Protein AF-A0A6L2PQ52-F1 (afdb_monomer)

Structure (mmCIF, N/CA/C/O backbone):
data_AF-A0A6L2PQ52-F1
#
_entry.id   AF-A0A6L2PQ52-F1
#
loop_
_atom_site.group_PDB
_atom_site.id
_atom_site.type_symbol
_atom_site.label_atom_id
_atom_site.label_alt_id
_atom_site.label_comp_id
_atom_site.label_asym_id
_atom_site.label_entity_id
_atom_site.label_seq_id
_atom_site.pdbx_PDB_ins_code
_atom_site.Cartn_x
_atom_site.Cartn_y
_atom_site.Cartn_z
_atom_site.occupancy
_atom_site.B_iso_or_equiv
_atom_site.auth_seq_id
_atom_site.auth_comp_id
_atom_site.auth_asym_id
_atom_site.auth_atom_id
_atom_site.pdbx_PDB_model_num
ATOM 1 N N . MET A 1 1 ? 82.078 72.925 -16.908 1.00 36.78 1 MET A N 1
ATOM 2 C CA . MET A 1 1 ? 81.077 73.262 -17.946 1.00 36.78 1 MET A CA 1
ATOM 3 C C . MET A 1 1 ? 79.699 73.036 -17.316 1.00 36.78 1 MET A C 1
ATOM 5 O O . MET A 1 1 ? 79.587 72.072 -16.575 1.00 36.78 1 MET A O 1
ATOM 9 N N . ALA A 1 2 ? 78.739 73.970 -17.307 1.00 41.12 2 ALA A N 1
ATOM 10 C CA . ALA A 1 2 ? 78.086 74.654 -18.443 1.00 41.12 2 ALA A CA 1
ATOM 11 C C . ALA A 1 2 ? 77.221 73.653 -19.251 1.00 41.12 2 ALA A C 1
ATOM 13 O O . ALA A 1 2 ? 77.749 72.604 -19.598 1.00 41.12 2 ALA A O 1
ATOM 14 N N . GLU A 1 3 ? 75.922 73.860 -19.522 1.00 42.16 3 GLU A N 1
ATOM 15 C CA . GLU A 1 3 ? 75.053 75.060 -19.428 1.00 42.16 3 GLU A CA 1
ATOM 16 C C . GLU A 1 3 ? 73.675 74.730 -18.792 1.00 42.16 3 GLU A C 1
ATOM 18 O O . GLU A 1 3 ? 73.180 73.617 -18.909 1.00 42.16 3 GLU A O 1
ATOM 23 N N . LYS A 1 4 ? 73.120 75.582 -17.915 1.00 44.03 4 LYS A N 1
ATOM 24 C CA . LYS A 1 4 ? 71.976 76.497 -18.167 1.00 44.03 4 LYS A CA 1
ATOM 25 C C . LYS A 1 4 ? 70.856 75.968 -19.090 1.00 44.03 4 LYS A C 1
ATOM 27 O O . LYS A 1 4 ? 71.019 75.922 -20.301 1.00 44.03 4 LYS A O 1
ATOM 32 N N . GLY A 1 5 ? 69.666 75.766 -18.515 1.00 45.00 5 GLY A N 1
ATOM 33 C CA . GLY A 1 5 ? 68.396 75.604 -19.234 1.00 45.00 5 GLY A CA 1
ATOM 34 C C . GLY A 1 5 ? 67.217 76.018 -18.344 1.00 45.00 5 GLY A C 1
ATOM 35 O O . GLY A 1 5 ? 66.863 75.298 -17.417 1.00 45.00 5 GLY A O 1
ATOM 36 N N . THR A 1 6 ? 66.646 77.201 -18.582 1.00 43.19 6 THR A N 1
ATOM 37 C CA . THR A 1 6 ? 65.571 77.781 -17.754 1.00 43.19 6 THR A CA 1
ATOM 38 C C . THR A 1 6 ? 64.200 77.482 -18.353 1.00 43.19 6 THR A C 1
ATOM 40 O O . THR A 1 6 ? 63.989 77.756 -19.531 1.00 43.19 6 THR A O 1
ATOM 43 N N . PHE A 1 7 ? 63.237 77.047 -17.535 1.00 42.75 7 PHE A N 1
ATOM 44 C CA . PHE A 1 7 ? 61.821 77.074 -17.910 1.00 42.75 7 PHE A CA 1
ATOM 45 C C . PHE A 1 7 ? 60.951 77.646 -16.784 1.00 42.75 7 PHE A C 1
ATOM 47 O O . PHE A 1 7 ? 60.911 77.118 -15.675 1.00 42.75 7 PHE A O 1
ATOM 54 N N . ALA A 1 8 ? 60.252 78.737 -17.090 1.00 48.09 8 ALA A N 1
ATOM 55 C CA . ALA A 1 8 ? 59.118 79.248 -16.326 1.00 48.09 8 ALA A CA 1
ATOM 56 C C . ALA A 1 8 ? 57.829 78.874 -17.085 1.00 48.09 8 ALA A C 1
ATOM 58 O O . ALA A 1 8 ? 57.862 78.746 -18.303 1.00 48.09 8 ALA A O 1
ATOM 59 N N . GLY A 1 9 ? 56.664 78.728 -16.458 1.00 39.47 9 GLY A N 1
ATOM 60 C CA . GLY A 1 9 ? 56.317 78.939 -15.052 1.00 39.47 9 GLY A CA 1
ATOM 61 C C . GLY A 1 9 ? 54.791 79.055 -14.914 1.00 39.47 9 GLY A C 1
ATOM 62 O O . GLY A 1 9 ? 54.066 78.554 -15.763 1.00 39.47 9 GLY A O 1
ATOM 63 N N . LYS A 1 10 ? 54.322 79.774 -13.885 1.00 44.81 10 LYS A N 1
ATOM 64 C CA . LYS A 1 10 ? 52.904 80.090 -13.603 1.00 44.81 10 LYS A CA 1
ATOM 65 C C . LYS A 1 10 ? 51.945 78.900 -13.429 1.00 44.81 10 LYS A C 1
ATOM 67 O O . LYS A 1 10 ? 51.272 78.441 -14.343 1.00 44.81 10 LYS A O 1
ATOM 72 N N . ILE A 1 11 ? 51.762 78.577 -12.151 1.00 44.03 11 ILE A N 1
ATOM 73 C CA . ILE A 1 11 ? 50.462 78.222 -11.570 1.00 44.03 11 ILE A CA 1
ATOM 74 C C . ILE A 1 11 ? 49.402 79.243 -12.041 1.00 44.03 11 ILE A C 1
ATOM 76 O O . ILE A 1 11 ? 49.680 80.445 -12.039 1.00 44.03 11 ILE A O 1
ATOM 80 N N . VAL A 1 12 ? 48.197 78.786 -12.388 1.00 47.94 12 VAL A N 1
ATOM 81 C CA . VAL A 1 12 ? 47.004 79.629 -12.582 1.00 47.94 12 VAL A CA 1
ATOM 82 C C . VAL A 1 12 ? 45.820 78.957 -11.891 1.00 47.94 12 VAL A C 1
ATOM 84 O O . VAL A 1 12 ? 45.583 77.770 -12.105 1.00 47.94 12 VAL A O 1
ATOM 87 N N . SER A 1 13 ? 45.086 79.722 -11.084 1.00 44.69 13 SER A N 1
ATOM 88 C CA . SER A 1 13 ? 43.842 79.292 -10.440 1.00 44.69 13 SER A CA 1
ATOM 89 C C . SER A 1 13 ? 42.639 79.936 -11.126 1.00 44.69 13 SER A C 1
ATOM 91 O O . SER A 1 13 ? 42.607 81.153 -11.271 1.00 44.69 13 SER A O 1
ATOM 93 N N . HIS A 1 14 ? 41.666 79.106 -11.487 1.00 43.44 14 HIS A N 1
ATOM 94 C CA . HIS A 1 14 ? 40.252 79.401 -11.746 1.00 43.44 14 HIS A CA 1
ATOM 95 C C . HIS A 1 14 ? 39.528 78.079 -11.414 1.00 43.44 14 HIS A C 1
ATOM 97 O O . HIS A 1 14 ? 39.990 77.025 -11.845 1.00 43.44 14 HIS A O 1
ATOM 103 N N . ASP A 1 15 ? 38.468 77.986 -10.618 1.00 43.75 15 ASP A N 1
ATOM 104 C CA . ASP A 1 15 ? 37.618 79.010 -10.001 1.00 43.75 15 ASP A CA 1
ATOM 105 C C . ASP A 1 15 ? 36.912 79.936 -11.006 1.00 43.75 15 ASP A C 1
ATOM 107 O O . ASP A 1 15 ? 37.306 81.079 -11.212 1.00 43.75 15 ASP A O 1
ATOM 111 N N . GLU A 1 16 ? 35.872 79.397 -11.654 1.00 37.91 16 GLU A N 1
ATOM 112 C CA . GLU A 1 16 ? 34.599 80.109 -11.831 1.00 37.91 16 GLU A CA 1
ATOM 113 C C . GLU A 1 16 ? 33.421 79.144 -12.113 1.00 37.91 16 GLU A C 1
ATOM 115 O O . GLU A 1 16 ? 33.468 78.315 -13.015 1.00 37.91 16 GLU A O 1
ATOM 120 N N . GLN A 1 17 ? 32.358 79.302 -11.315 1.00 39.88 17 GLN A N 1
ATOM 121 C CA . GLN A 1 17 ? 30.925 79.154 -11.638 1.00 39.88 17 GLN A CA 1
ATOM 122 C C . GLN A 1 17 ? 30.382 77.885 -12.341 1.00 39.88 17 GLN A C 1
ATOM 124 O O . GLN A 1 17 ? 30.533 77.659 -13.540 1.00 39.88 17 GLN A O 1
ATOM 129 N N . GLN A 1 18 ? 29.503 77.177 -11.618 1.00 45.84 18 GLN A N 1
ATOM 130 C CA . GLN A 1 18 ? 28.351 76.499 -12.225 1.00 45.84 18 GLN A CA 1
ATOM 131 C C . GLN A 1 18 ? 27.298 77.529 -12.679 1.00 45.84 18 GLN A C 1
ATOM 133 O O . GLN A 1 18 ? 26.978 78.435 -11.907 1.00 45.84 18 GLN A O 1
ATOM 138 N N . PRO A 1 19 ? 26.636 77.307 -13.827 1.00 42.62 19 PRO A N 1
ATOM 139 C CA . PRO A 1 19 ? 25.266 77.761 -14.044 1.00 42.62 19 PRO A CA 1
ATOM 140 C C . PRO A 1 19 ? 24.293 76.578 -14.197 1.00 42.62 19 PRO A C 1
ATOM 142 O O . PRO A 1 19 ? 24.525 75.631 -14.950 1.00 42.62 19 PRO A O 1
ATOM 145 N N . CYS A 1 20 ? 23.162 76.643 -13.496 1.00 47.44 20 CYS A N 1
ATOM 146 C CA . CYS A 1 20 ? 22.100 75.640 -13.570 1.00 47.44 20 CYS A CA 1
ATOM 147 C C . CYS A 1 20 ? 21.359 75.718 -14.917 1.00 47.44 20 CYS A C 1
ATOM 149 O O . CYS A 1 20 ? 20.890 76.793 -15.290 1.00 47.44 20 CYS A O 1
ATOM 151 N N . ILE A 1 21 ? 21.145 74.586 -15.598 1.00 43.72 21 ILE A N 1
ATOM 152 C CA . ILE A 1 21 ? 20.229 74.500 -16.750 1.00 43.72 21 ILE A CA 1
ATOM 153 C C . ILE A 1 21 ? 19.093 73.533 -16.406 1.00 43.72 21 ILE A C 1
ATOM 155 O O . ILE A 1 21 ? 19.326 72.381 -16.044 1.00 43.72 21 ILE A O 1
ATOM 159 N N . GLY A 1 22 ? 17.862 74.047 -16.451 1.00 38.03 22 GLY A N 1
ATOM 160 C CA . GLY A 1 22 ? 16.669 73.373 -15.943 1.00 38.03 22 GLY A CA 1
ATOM 161 C C . GLY A 1 22 ? 15.954 72.450 -16.934 1.00 38.03 22 GLY A C 1
ATOM 162 O O . GLY A 1 22 ? 16.347 72.275 -18.085 1.00 38.03 22 GLY A O 1
ATOM 163 N N . ASN A 1 23 ? 14.854 71.874 -16.446 1.00 44.06 23 ASN A N 1
ATOM 164 C CA . ASN A 1 23 ? 14.020 70.882 -17.125 1.00 44.06 23 ASN A CA 1
ATOM 165 C C . ASN A 1 23 ? 13.593 71.277 -18.552 1.00 44.06 23 ASN A C 1
ATOM 167 O O . ASN A 1 23 ? 12.889 72.266 -18.740 1.00 44.06 23 ASN A O 1
ATOM 171 N N . SER A 1 24 ? 13.856 70.394 -19.520 1.00 39.53 24 SER A N 1
ATOM 172 C CA . SER A 1 24 ? 13.150 70.359 -20.809 1.00 39.53 24 SER A CA 1
ATOM 173 C C . SER A 1 24 ? 12.375 69.044 -20.943 1.00 39.53 24 SER A C 1
ATOM 175 O O . SER A 1 24 ? 12.785 68.111 -21.633 1.00 39.53 24 SER A O 1
ATOM 177 N N . ILE A 1 25 ? 11.253 68.935 -20.223 1.00 47.41 25 ILE A N 1
ATOM 178 C CA . ILE A 1 25 ? 10.348 67.779 -20.322 1.00 47.41 25 ILE A CA 1
ATOM 179 C C . ILE A 1 25 ? 9.374 68.028 -21.479 1.00 47.41 25 ILE A C 1
ATOM 181 O O . ILE A 1 25 ? 8.259 68.511 -21.289 1.00 47.41 25 ILE A O 1
ATOM 185 N N . ALA A 1 26 ? 9.804 67.696 -22.697 1.00 46.03 26 ALA A N 1
ATOM 186 C CA . ALA A 1 26 ? 8.962 67.747 -23.887 1.00 46.03 26 ALA A CA 1
ATOM 187 C C . ALA A 1 26 ? 9.223 66.547 -24.815 1.00 46.03 26 ALA A C 1
ATOM 189 O O . ALA A 1 26 ? 10.326 66.356 -25.309 1.00 46.03 26 ALA A O 1
ATOM 190 N N . LYS A 1 27 ? 8.157 65.785 -25.107 1.00 49.97 27 LYS A N 1
ATOM 191 C CA . LYS A 1 27 ? 8.076 64.734 -26.147 1.00 49.97 27 LYS A CA 1
ATOM 192 C C . LYS A 1 27 ? 9.037 63.530 -26.025 1.00 49.97 27 LYS A C 1
ATOM 194 O O . LYS A 1 27 ? 9.854 63.296 -26.907 1.00 49.97 27 LYS A O 1
ATOM 199 N N . VAL A 1 28 ? 8.753 62.627 -25.080 1.00 45.75 28 VAL A N 1
ATOM 200 C CA . VAL A 1 28 ? 8.968 61.171 -25.283 1.00 45.75 28 VAL A CA 1
ATOM 201 C C . VAL A 1 28 ? 7.661 60.412 -25.013 1.00 45.75 28 VAL A C 1
ATOM 203 O O . VAL A 1 28 ? 7.548 59.605 -24.100 1.00 45.75 28 VAL A O 1
ATOM 206 N N . ASN A 1 29 ? 6.630 60.713 -25.811 1.00 51.03 29 ASN A N 1
ATOM 207 C CA . ASN A 1 29 ? 5.311 60.068 -25.747 1.00 51.03 29 ASN A CA 1
ATOM 208 C C . ASN A 1 29 ? 4.986 59.353 -27.073 1.00 51.03 29 ASN A C 1
ATOM 210 O O . ASN A 1 29 ? 4.015 59.687 -27.752 1.00 51.03 29 ASN A O 1
ATOM 214 N N . LYS A 1 30 ? 5.822 58.379 -27.471 1.00 48.75 30 LYS A N 1
ATOM 215 C CA . LYS A 1 30 ? 5.467 57.431 -28.549 1.00 48.75 30 LYS A CA 1
ATOM 216 C C . LYS A 1 30 ? 6.106 56.031 -28.492 1.00 48.75 30 LYS A C 1
ATOM 218 O O . LYS A 1 30 ? 6.019 55.300 -29.469 1.00 48.75 30 LYS A O 1
ATOM 223 N N . GLU A 1 31 ? 6.665 55.627 -27.348 1.00 45.84 31 GLU A N 1
ATOM 224 C CA . GLU A 1 31 ? 7.302 54.304 -27.155 1.00 45.84 31 GLU A CA 1
ATOM 225 C C . GLU A 1 31 ? 6.774 53.536 -25.924 1.00 45.84 31 GLU A C 1
ATOM 227 O O . GLU A 1 31 ? 7.442 52.682 -25.349 1.00 45.84 31 GLU A O 1
ATOM 232 N N . ARG A 1 32 ? 5.521 53.804 -25.526 1.00 52.31 32 ARG A N 1
ATOM 233 C CA . ARG A 1 32 ? 4.790 53.025 -24.506 1.00 52.31 32 ARG A CA 1
ATOM 234 C C . ARG A 1 32 ? 3.663 52.180 -25.112 1.00 52.31 32 ARG A C 1
ATOM 236 O O . ARG A 1 32 ? 2.525 52.198 -24.662 1.00 52.31 32 ARG A O 1
ATOM 243 N N . ALA A 1 33 ? 4.020 51.434 -26.151 1.00 50.31 33 ALA A N 1
ATOM 244 C CA . ALA A 1 33 ? 3.259 50.322 -26.710 1.00 50.31 33 ALA A CA 1
ATOM 245 C C . ALA A 1 33 ? 4.257 49.221 -27.117 1.00 50.31 33 ALA A C 1
ATOM 247 O O . ALA A 1 33 ? 5.425 49.514 -27.353 1.00 50.31 33 ALA A O 1
ATOM 248 N N . VAL A 1 34 ? 3.810 47.963 -27.203 1.00 51.72 34 VAL A N 1
ATOM 249 C CA . VAL A 1 34 ? 4.668 46.787 -27.490 1.00 51.72 34 VAL A CA 1
ATOM 250 C C . VAL A 1 34 ? 5.696 46.469 -26.382 1.00 51.72 34 VAL A C 1
ATOM 252 O O . VAL A 1 34 ? 6.871 46.210 -26.638 1.00 51.72 34 VAL A O 1
ATOM 255 N N . LYS A 1 35 ? 5.236 46.392 -25.124 1.00 51.47 35 LYS A N 1
ATOM 256 C CA . LYS A 1 35 ? 5.859 45.488 -24.128 1.00 51.47 35 LYS A CA 1
ATOM 257 C C . LYS A 1 35 ? 4.904 44.870 -23.097 1.00 51.47 35 LYS A C 1
ATOM 259 O O . LYS A 1 35 ? 5.335 44.382 -22.058 1.00 51.47 35 LYS A O 1
ATOM 264 N N . GLU A 1 36 ? 3.622 44.802 -23.443 1.00 51.00 36 GLU A N 1
ATOM 265 C CA . GLU A 1 36 ? 2.653 43.871 -22.853 1.00 51.00 36 GLU A CA 1
ATOM 266 C C . GLU A 1 36 ? 2.382 42.743 -23.870 1.00 51.00 36 GLU A C 1
ATOM 268 O O . GLU A 1 36 ? 2.482 42.990 -25.072 1.00 51.00 36 GLU A O 1
ATOM 273 N N . ASN A 1 37 ? 2.050 41.532 -23.384 1.00 45.00 37 ASN A N 1
ATOM 274 C CA . ASN A 1 37 ? 1.787 40.254 -24.103 1.00 45.00 37 ASN A CA 1
ATOM 275 C C . ASN A 1 37 ? 2.826 39.107 -24.009 1.00 45.00 37 ASN A C 1
ATOM 277 O O . ASN A 1 37 ? 2.674 38.105 -24.706 1.00 45.00 37 ASN A O 1
ATOM 281 N N . THR A 1 38 ? 3.808 39.152 -23.099 1.00 45.31 38 THR A N 1
ATOM 282 C CA . THR A 1 38 ? 4.687 37.986 -22.802 1.00 45.31 38 THR A CA 1
ATOM 283 C C . THR A 1 38 ? 4.455 37.325 -21.434 1.00 45.31 38 THR A C 1
ATOM 285 O O . THR A 1 38 ? 5.103 36.331 -21.128 1.00 45.31 38 THR A O 1
ATOM 288 N N . SER A 1 39 ? 3.511 37.818 -20.621 1.00 51.16 39 SER A N 1
ATOM 289 C CA . SER A 1 39 ? 3.323 37.388 -19.215 1.00 51.16 39 SER A CA 1
ATOM 290 C C . SER A 1 39 ? 2.218 36.330 -18.988 1.00 51.16 39 SER A C 1
ATOM 292 O O . SER A 1 39 ? 2.015 35.852 -17.877 1.00 51.16 39 SER A O 1
ATOM 294 N N . SER A 1 40 ? 1.452 35.960 -20.021 1.00 46.97 40 SER A N 1
ATOM 295 C CA . SER A 1 40 ? 0.114 35.356 -19.856 1.00 46.97 40 SER A CA 1
ATOM 296 C C . SER A 1 40 ? -0.032 33.870 -20.234 1.00 46.97 40 SER A C 1
ATOM 298 O O . SER A 1 40 ? -1.161 33.393 -20.331 1.00 46.97 40 SER A O 1
ATOM 300 N N . LYS A 1 41 ? 1.060 33.116 -20.452 1.00 53.19 41 LYS A N 1
ATOM 301 C CA . LYS A 1 41 ? 0.985 31.741 -21.010 1.00 53.19 41 LYS A CA 1
ATOM 302 C C . LYS A 1 41 ? 1.382 30.572 -20.095 1.00 53.19 41 LYS A C 1
ATOM 304 O O . LYS A 1 41 ? 0.989 29.449 -20.393 1.00 53.19 41 LYS A O 1
ATOM 309 N N . GLU A 1 42 ? 2.082 30.786 -18.979 1.00 57.41 42 GLU A N 1
ATOM 310 C CA . GLU A 1 42 ? 2.603 29.672 -18.154 1.00 57.41 42 GLU A CA 1
ATOM 311 C C . GLU A 1 42 ? 1.830 29.248 -16.874 1.00 57.41 42 GLU A C 1
ATOM 313 O O . GLU A 1 42 ? 2.028 28.106 -16.446 1.00 57.41 42 GLU A O 1
ATOM 318 N N . PRO A 1 43 ? 0.916 30.027 -16.244 1.00 57.44 43 PRO A N 1
ATOM 319 C CA . PRO A 1 43 ? 0.338 29.617 -14.952 1.00 57.44 43 PRO A CA 1
ATOM 320 C C . PRO A 1 43 ? -0.643 28.432 -15.051 1.00 57.44 43 PRO A C 1
ATOM 322 O O . PRO A 1 43 ? -0.900 27.751 -14.056 1.00 57.44 43 PRO A O 1
ATOM 325 N N . VAL A 1 44 ? -1.193 28.162 -16.240 1.00 59.88 44 VAL A N 1
ATOM 326 C CA . VAL A 1 44 ? -2.187 27.096 -16.460 1.00 59.88 44 VAL A CA 1
ATOM 327 C C . VAL A 1 44 ? -1.532 25.710 -16.454 1.00 59.88 44 VAL A C 1
ATOM 329 O O . VAL A 1 44 ? -1.958 24.842 -15.691 1.00 59.88 44 VAL A O 1
ATOM 332 N N . SER A 1 45 ? -0.435 25.529 -17.201 1.00 78.25 45 SER A N 1
ATOM 333 C CA . SER A 1 45 ? 0.257 24.235 -17.329 1.00 78.25 45 SER A CA 1
ATOM 334 C C . SER A 1 45 ? 0.739 23.689 -15.979 1.00 78.25 45 SER A C 1
ATOM 336 O O . SER A 1 45 ? 0.604 22.499 -15.695 1.00 78.25 45 SER A O 1
ATOM 338 N N . THR A 1 46 ? 1.264 24.549 -15.102 1.00 86.31 46 THR A N 1
ATOM 339 C CA . THR A 1 46 ? 1.711 24.140 -13.759 1.00 86.31 46 THR A CA 1
ATOM 340 C C . THR A 1 46 ? 0.538 23.713 -12.874 1.00 86.31 46 THR A C 1
ATOM 342 O O . THR A 1 46 ? 0.632 22.707 -12.171 1.00 86.31 46 THR A O 1
ATOM 345 N N . ARG A 1 47 ? -0.612 24.396 -12.964 1.00 86.50 47 ARG A N 1
ATOM 346 C CA . ARG A 1 47 ? -1.842 23.997 -12.258 1.00 86.50 47 ARG A CA 1
ATOM 347 C C . ARG A 1 47 ? -2.369 22.644 -12.748 1.00 86.50 47 ARG A C 1
ATOM 349 O O . ARG A 1 47 ? -2.880 21.864 -11.949 1.00 86.50 47 ARG A O 1
ATOM 356 N N . GLU A 1 48 ? -2.239 22.348 -14.037 1.00 90.38 48 GLU A N 1
ATOM 357 C CA . GLU A 1 48 ? -2.632 21.064 -14.634 1.00 90.38 48 GLU A CA 1
ATOM 358 C C . GLU A 1 48 ? -1.692 19.925 -14.231 1.00 90.38 48 GLU A C 1
ATOM 360 O O . GLU A 1 48 ? -2.170 18.870 -13.818 1.00 90.38 48 GLU A O 1
ATOM 365 N N . LYS A 1 49 ? -0.374 20.162 -14.220 1.00 91.62 49 LYS A N 1
ATOM 366 C CA . LYS A 1 49 ? 0.622 19.219 -13.682 1.00 91.62 49 LYS A CA 1
ATOM 367 C C . LYS A 1 49 ? 0.328 18.861 -12.218 1.00 91.62 49 LYS A C 1
ATOM 369 O O . LYS A 1 49 ? 0.349 17.685 -11.866 1.00 91.62 49 LYS A O 1
ATOM 374 N N . ILE A 1 50 ? -0.028 19.841 -11.380 1.00 93.38 50 ILE A N 1
ATOM 375 C CA . ILE A 1 50 ? -0.411 19.604 -9.975 1.00 93.38 50 ILE A CA 1
ATOM 376 C C . ILE A 1 50 ? -1.691 18.756 -9.872 1.00 93.38 50 ILE A C 1
ATOM 378 O O . ILE A 1 50 ? -1.723 17.807 -9.088 1.00 93.38 50 ILE A O 1
ATOM 382 N N . LYS A 1 51 ? -2.727 19.040 -10.680 1.00 93.81 51 LYS A N 1
ATOM 383 C CA . LYS A 1 51 ? -3.945 18.204 -10.744 1.00 93.81 51 LYS A CA 1
ATOM 384 C C . LYS A 1 51 ? -3.624 16.762 -11.146 1.00 93.81 51 LYS A C 1
ATOM 386 O O . LYS A 1 51 ? -4.139 15.839 -10.523 1.00 93.81 51 LYS A O 1
ATOM 391 N N . LEU A 1 52 ? -2.772 16.571 -12.157 1.00 93.88 52 LEU A N 1
ATOM 392 C CA . LEU A 1 52 ? -2.372 15.249 -12.637 1.00 93.88 52 LEU A CA 1
ATOM 393 C C . LEU A 1 52 ? -1.623 14.465 -11.552 1.00 93.88 52 LEU A C 1
ATOM 395 O O . LEU A 1 52 ? -2.003 13.340 -11.255 1.00 93.88 52 LEU A O 1
ATOM 399 N N . VAL A 1 53 ? -0.628 15.071 -10.894 1.00 95.19 53 VAL A N 1
ATOM 400 C CA . VAL A 1 53 ? 0.109 14.434 -9.785 1.00 95.19 53 VAL A CA 1
ATOM 401 C C . VAL A 1 53 ? -0.818 14.094 -8.610 1.00 95.19 53 VAL A C 1
ATOM 403 O O . VAL A 1 53 ? -0.693 13.020 -8.021 1.00 95.19 53 VAL A O 1
ATOM 406 N N . HIS A 1 54 ? -1.790 14.957 -8.292 1.00 94.31 54 HIS A N 1
ATOM 407 C CA . HIS A 1 54 ? -2.804 14.669 -7.274 1.00 94.31 54 HIS A CA 1
ATOM 408 C C . HIS A 1 54 ? -3.676 13.462 -7.661 1.00 94.31 54 HIS A C 1
ATOM 410 O O . HIS A 1 54 ? -3.815 12.535 -6.864 1.00 94.31 54 HIS A O 1
ATOM 416 N N . HIS A 1 55 ? -4.187 13.426 -8.895 1.00 94.31 55 HIS A N 1
ATOM 417 C CA . HIS A 1 55 ? -4.985 12.309 -9.406 1.00 94.31 55 HIS A CA 1
ATOM 418 C C . HIS A 1 55 ? -4.174 11.005 -9.466 1.00 94.31 55 HIS A C 1
ATOM 420 O O . HIS A 1 55 ? -4.677 9.950 -9.099 1.00 94.31 55 HIS A O 1
ATOM 426 N N . MET A 1 56 ? -2.897 11.055 -9.857 1.00 95.19 56 MET A N 1
ATOM 427 C CA . MET A 1 56 ? -2.006 9.889 -9.827 1.00 95.19 56 MET A CA 1
ATOM 428 C C . MET A 1 56 ? -1.785 9.379 -8.395 1.00 95.19 56 MET A C 1
ATOM 430 O O . MET A 1 56 ? -1.812 8.170 -8.173 1.00 95.19 56 MET A O 1
ATOM 434 N N . LYS A 1 57 ? -1.643 10.268 -7.399 1.00 94.38 57 LYS A N 1
ATOM 435 C CA . LYS A 1 57 ? -1.582 9.866 -5.981 1.00 94.38 57 LYS A CA 1
ATOM 436 C C . LYS A 1 57 ? -2.895 9.223 -5.512 1.00 94.38 57 LYS A C 1
ATOM 438 O O . LYS A 1 57 ? -2.850 8.227 -4.787 1.00 94.38 57 LYS A O 1
ATOM 443 N N . GLN A 1 58 ? -4.043 9.773 -5.915 1.00 94.69 58 GLN A N 1
ATOM 444 C CA . GLN A 1 58 ? -5.357 9.196 -5.615 1.00 94.69 58 GLN A CA 1
ATOM 445 C C . GLN A 1 58 ? -5.510 7.805 -6.241 1.00 94.69 58 GLN A C 1
ATOM 447 O O . GLN A 1 58 ? -5.872 6.885 -5.516 1.00 94.69 58 GLN A O 1
ATOM 452 N N . ASN A 1 59 ? -5.138 7.619 -7.515 1.00 95.88 59 ASN A N 1
ATOM 453 C CA . ASN A 1 59 ? -5.112 6.304 -8.165 1.00 95.88 59 ASN A CA 1
ATOM 454 C C . ASN A 1 59 ? -4.253 5.314 -7.371 1.00 95.88 59 ASN A C 1
ATOM 456 O O . ASN A 1 59 ? -4.756 4.280 -6.962 1.00 95.88 59 ASN A O 1
ATOM 460 N N . LEU A 1 60 ? -2.990 5.645 -7.078 1.00 94.88 60 LEU A N 1
ATOM 461 C CA . LEU A 1 60 ? -2.081 4.744 -6.351 1.00 94.88 60 LEU A CA 1
ATOM 462 C C . LEU A 1 60 ? -2.597 4.368 -4.952 1.00 94.88 60 LEU A C 1
ATOM 464 O O . LEU A 1 60 ? -2.379 3.252 -4.487 1.00 94.88 60 LEU A O 1
ATOM 468 N N . THR A 1 61 ? -3.304 5.284 -4.287 1.00 95.12 61 THR A N 1
ATOM 469 C CA . THR A 1 61 ? -3.968 5.012 -3.003 1.00 95.12 61 THR A CA 1
ATOM 470 C C . THR A 1 61 ? -5.201 4.122 -3.197 1.00 95.12 61 THR A C 1
ATOM 472 O O . THR A 1 61 ? -5.430 3.213 -2.404 1.00 95.12 61 THR A O 1
ATOM 475 N N . GLY A 1 62 ? -5.959 4.334 -4.275 1.00 95.75 62 GLY A N 1
ATOM 476 C CA . GLY A 1 62 ? -7.116 3.526 -4.639 1.00 95.75 62 GLY A CA 1
ATOM 477 C C . GLY A 1 62 ? -6.757 2.088 -5.006 1.00 95.75 62 GLY A C 1
ATOM 478 O O . GLY A 1 62 ? -7.295 1.172 -4.398 1.00 95.75 62 GLY A O 1
ATOM 479 N N . GLU A 1 63 ? -5.789 1.886 -5.904 1.00 95.56 63 GLU A N 1
ATOM 480 C CA . GLU A 1 63 ? -5.253 0.565 -6.271 1.00 95.56 63 GLU A CA 1
ATOM 481 C C . GLU A 1 63 ? -4.739 -0.198 -5.042 1.00 95.56 63 GLU A C 1
ATOM 483 O O . GLU A 1 63 ? -5.023 -1.382 -4.865 1.00 95.56 63 GLU A O 1
ATOM 488 N N . LYS A 1 64 ? -4.041 0.494 -4.128 1.00 95.00 64 LYS A N 1
ATOM 489 C CA . LYS A 1 64 ? -3.607 -0.088 -2.852 1.00 95.00 64 LYS A CA 1
ATOM 490 C C . LYS A 1 64 ? -4.800 -0.575 -2.022 1.00 95.00 64 LYS A C 1
ATOM 492 O O . LYS A 1 64 ? -4.751 -1.674 -1.478 1.00 95.00 64 LYS A O 1
ATOM 497 N N . PHE A 1 65 ? -5.866 0.218 -1.911 1.00 95.56 65 PHE A N 1
ATOM 498 C CA . PHE A 1 65 ? -7.046 -0.146 -1.117 1.00 95.56 65 PHE A CA 1
ATOM 499 C C . PHE A 1 65 ? -7.887 -1.241 -1.791 1.00 95.56 65 PHE A C 1
ATOM 501 O O . PHE A 1 65 ? -8.422 -2.091 -1.083 1.00 95.56 65 PHE A O 1
ATOM 508 N N . LEU A 1 66 ? -7.958 -1.265 -3.127 1.00 95.81 66 LEU A N 1
ATOM 509 C CA . LEU A 1 66 ? -8.568 -2.347 -3.908 1.00 95.81 66 LEU A CA 1
ATOM 510 C C . LEU A 1 66 ? -7.831 -3.667 -3.666 1.00 95.81 66 LEU A C 1
ATOM 512 O O . LEU A 1 66 ? -8.461 -4.652 -3.295 1.00 95.81 66 LEU A O 1
ATOM 516 N N . TRP A 1 67 ? -6.495 -3.661 -3.745 1.00 96.50 67 TRP A N 1
ATOM 517 C CA . TRP A 1 67 ? -5.697 -4.838 -3.404 1.00 96.50 67 TRP A CA 1
ATOM 518 C C . TRP A 1 67 ? -5.998 -5.316 -1.977 1.00 96.50 67 TRP A C 1
ATOM 520 O O . TRP A 1 67 ? -6.246 -6.503 -1.776 1.00 96.50 67 TRP A O 1
ATOM 530 N N . PHE A 1 68 ? -6.042 -4.411 -0.989 1.00 95.69 68 PHE A N 1
ATOM 531 C CA . PHE A 1 68 ? -6.367 -4.801 0.388 1.00 95.69 68 PHE A CA 1
ATOM 532 C C . PHE A 1 68 ? -7.783 -5.363 0.526 1.00 95.69 68 PHE A C 1
ATOM 534 O O . PHE A 1 68 ? -7.926 -6.362 1.221 1.00 95.69 68 PHE A O 1
ATOM 541 N N . ARG A 1 69 ? -8.793 -4.781 -0.143 1.00 94.75 69 ARG A N 1
ATOM 542 C CA . ARG A 1 69 ? -10.177 -5.293 -0.197 1.00 94.75 69 ARG A CA 1
ATOM 543 C C . ARG A 1 69 ? -10.213 -6.737 -0.697 1.00 94.75 69 ARG A C 1
ATOM 545 O O . ARG A 1 69 ? -10.828 -7.581 -0.053 1.00 94.75 69 ARG A O 1
ATOM 552 N N . ASP A 1 70 ? -9.539 -7.008 -1.811 1.00 95.00 70 ASP A N 1
ATOM 553 C CA . ASP A 1 70 ? -9.602 -8.298 -2.512 1.00 95.00 70 ASP A CA 1
ATOM 554 C C . ASP A 1 70 ? -8.844 -9.419 -1.786 1.00 95.00 70 ASP A C 1
ATOM 556 O O . ASP A 1 70 ? -9.102 -10.596 -2.023 1.00 95.00 70 ASP A O 1
ATOM 560 N N . HIS A 1 71 ? -7.960 -9.057 -0.851 1.00 94.12 71 HIS A N 1
ATOM 561 C CA . HIS A 1 71 ? -7.243 -9.984 0.027 1.00 94.12 71 HIS A CA 1
ATOM 562 C C . HIS A 1 71 ? -7.774 -9.955 1.476 1.00 94.12 71 HIS A C 1
ATOM 564 O O . HIS A 1 71 ? -7.135 -10.502 2.382 1.00 94.12 71 HIS A O 1
ATOM 570 N N . LEU A 1 72 ? -8.939 -9.336 1.729 1.00 93.31 72 LEU A N 1
ATOM 571 C CA . LEU A 1 72 ? -9.631 -9.485 3.009 1.00 93.31 72 LEU A CA 1
ATOM 572 C C . LEU A 1 72 ? -10.140 -10.922 3.163 1.00 93.31 72 LEU A C 1
ATOM 574 O O . LEU A 1 72 ? -10.735 -11.496 2.255 1.00 93.31 72 LEU A O 1
ATOM 578 N N . VAL A 1 73 ? -9.994 -11.471 4.366 1.00 89.88 73 VAL A N 1
ATOM 579 C CA . VAL A 1 73 ? -10.642 -12.725 4.745 1.00 89.88 73 VAL A CA 1
ATOM 580 C C . VAL A 1 73 ? -12.153 -12.452 4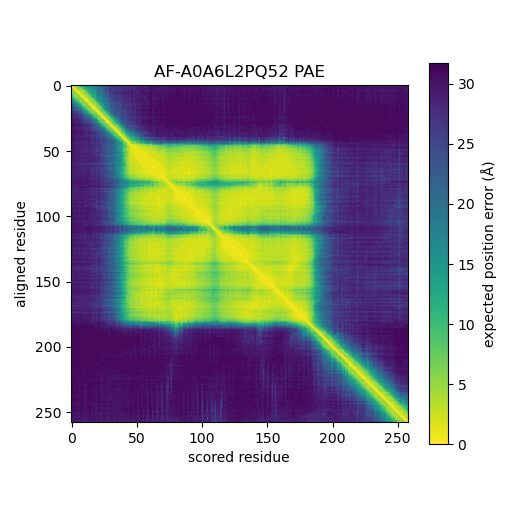.829 1.00 89.88 73 VAL A C 1
ATOM 582 O O . VAL A 1 73 ? -12.543 -11.450 5.452 1.00 89.88 73 VAL A O 1
ATOM 585 N N . PRO A 1 74 ? -13.024 -13.281 4.223 1.00 83.50 74 PRO A N 1
ATOM 586 C CA . PRO A 1 74 ? -14.464 -13.206 4.462 1.00 83.50 74 PRO A CA 1
ATOM 587 C C . PRO A 1 74 ? -14.786 -13.471 5.943 1.00 83.50 74 PRO A C 1
ATOM 589 O O . PRO A 1 74 ? -13.928 -13.896 6.713 1.00 83.50 74 PRO A O 1
ATOM 592 N N . ASP A 1 75 ? -16.013 -13.154 6.356 1.00 83.19 75 ASP A N 1
ATOM 593 C CA . ASP A 1 75 ? -16.613 -13.484 7.665 1.00 83.19 75 ASP A CA 1
ATOM 594 C C . ASP A 1 75 ? -15.954 -12.883 8.930 1.00 83.19 75 ASP A C 1
ATOM 596 O O . ASP A 1 75 ? -16.592 -12.765 9.976 1.00 83.19 75 ASP A O 1
ATOM 600 N N . VAL A 1 76 ? -14.721 -12.372 8.850 1.00 88.50 76 VAL A N 1
ATOM 601 C CA . VAL A 1 76 ? -14.082 -11.604 9.928 1.00 88.50 76 VAL A CA 1
ATOM 602 C C . VAL A 1 76 ? -14.844 -10.290 10.139 1.00 88.50 76 VAL A C 1
ATOM 604 O O . VAL A 1 76 ? -14.903 -9.454 9.235 1.00 88.50 76 VAL A O 1
ATOM 607 N N . LEU A 1 77 ? -15.402 -10.081 11.335 1.00 83.69 77 LEU A N 1
ATOM 608 C CA . LEU A 1 77 ? -16.096 -8.837 11.713 1.00 83.69 77 LEU A CA 1
ATOM 609 C C . LEU A 1 77 ? -15.143 -7.734 12.201 1.00 83.69 77 LEU A C 1
ATOM 611 O O . LEU A 1 77 ? -15.426 -6.548 12.043 1.00 83.69 77 LEU A O 1
ATOM 615 N N . LYS A 1 78 ? -14.010 -8.112 12.803 1.00 87.44 78 LYS A N 1
ATOM 616 C CA . LYS A 1 78 ? -12.995 -7.191 13.328 1.00 87.44 78 LYS A CA 1
ATOM 617 C C . LYS A 1 78 ? -11.610 -7.797 13.155 1.00 87.44 78 LYS A C 1
ATOM 619 O O . LYS A 1 78 ? -11.363 -8.907 13.618 1.00 87.44 78 LYS A O 1
ATOM 624 N N . TYR A 1 79 ? -10.697 -7.054 12.539 1.00 92.44 79 TYR A N 1
ATOM 625 C CA . TYR A 1 79 ? -9.321 -7.511 12.367 1.00 92.44 79 TYR A CA 1
ATOM 626 C C . TYR A 1 79 ? -8.520 -7.434 13.674 1.00 92.44 79 TYR A C 1
ATOM 628 O O . TYR A 1 79 ? -8.505 -6.403 14.355 1.00 92.44 79 TYR A O 1
ATOM 636 N N . THR A 1 80 ? -7.823 -8.524 13.999 1.00 93.19 80 THR A N 1
ATOM 637 C CA . THR A 1 80 ? -6.801 -8.573 15.054 1.00 93.19 80 THR A CA 1
ATOM 638 C C . THR A 1 80 ? -5.467 -8.015 14.532 1.00 93.19 80 THR A C 1
ATOM 640 O O . THR A 1 80 ? -5.252 -7.995 13.317 1.00 93.19 80 THR A O 1
ATOM 643 N N . PRO A 1 81 ? -4.530 -7.599 15.409 1.00 93.62 81 PRO A N 1
ATOM 644 C CA . PRO A 1 81 ? -3.193 -7.164 14.987 1.00 93.62 81 PRO A CA 1
ATOM 645 C C . PRO A 1 81 ? -2.449 -8.210 14.141 1.00 93.62 81 PRO A C 1
ATOM 647 O O . PRO A 1 81 ? -1.699 -7.850 13.240 1.00 93.62 81 PRO A O 1
ATOM 650 N N . GLU A 1 82 ? -2.702 -9.496 14.391 1.00 93.38 82 GLU A N 1
ATOM 651 C CA . GLU A 1 82 ? -2.093 -10.621 13.672 1.00 93.38 82 GLU A CA 1
ATOM 652 C C . GLU A 1 82 ? -2.634 -10.760 12.245 1.00 93.38 82 GLU A C 1
ATOM 654 O O . GLU A 1 82 ? -1.858 -10.898 11.305 1.00 93.38 82 GLU A O 1
ATOM 659 N N . LEU A 1 83 ? -3.952 -10.627 12.050 1.00 93.69 83 LEU A N 1
ATOM 660 C CA . LEU A 1 83 ? -4.545 -10.608 10.708 1.00 93.69 83 LEU A CA 1
ATOM 661 C C . LEU A 1 83 ? -4.089 -9.383 9.896 1.00 93.69 83 LEU A C 1
ATOM 663 O O . LEU A 1 83 ? -3.925 -9.481 8.681 1.00 93.69 83 LEU A O 1
ATOM 667 N N . ILE A 1 84 ? -3.842 -8.246 10.560 1.00 94.75 84 ILE A N 1
ATOM 668 C CA . ILE A 1 84 ? -3.291 -7.036 9.926 1.00 94.75 84 ILE A CA 1
ATOM 669 C C . ILE A 1 84 ? -1.819 -7.237 9.547 1.00 94.75 84 ILE A C 1
ATOM 671 O O . ILE A 1 84 ? -1.413 -6.828 8.462 1.00 94.75 84 ILE A O 1
ATOM 675 N N . LEU A 1 85 ? -1.023 -7.900 10.391 1.00 94.81 85 LEU A N 1
ATOM 676 C CA . LEU A 1 85 ? 0.352 -8.268 10.050 1.00 94.81 85 LEU A CA 1
ATOM 677 C C . LEU A 1 85 ? 0.374 -9.196 8.826 1.00 94.81 85 LEU A C 1
ATOM 679 O O . LEU A 1 85 ? 1.034 -8.879 7.841 1.00 94.81 85 LEU A O 1
ATOM 683 N N . ASN A 1 86 ? -0.427 -10.264 8.838 1.00 94.94 86 ASN A N 1
ATOM 684 C CA . ASN A 1 86 ? -0.487 -11.245 7.753 1.00 94.94 86 ASN A CA 1
ATOM 685 C C . ASN A 1 86 ? -0.882 -10.621 6.401 1.00 94.94 86 ASN A C 1
ATOM 687 O O . ASN A 1 86 ? -0.231 -10.892 5.393 1.00 94.94 86 ASN A O 1
ATOM 691 N N . ILE A 1 87 ? -1.910 -9.759 6.355 1.00 95.25 87 ILE A N 1
ATOM 692 C CA . ILE A 1 87 ? -2.337 -9.127 5.091 1.00 95.25 87 ILE A CA 1
ATOM 693 C C . ILE A 1 87 ? -1.325 -8.083 4.583 1.00 95.25 87 ILE A C 1
ATOM 695 O O . ILE A 1 87 ? -1.173 -7.916 3.374 1.00 95.25 87 ILE A O 1
ATOM 699 N N . ILE A 1 88 ? -0.575 -7.419 5.473 1.00 96.00 88 ILE A N 1
ATOM 700 C CA . ILE A 1 88 ? 0.519 -6.518 5.076 1.00 96.00 88 ILE A CA 1
ATOM 701 C C . ILE A 1 88 ? 1.731 -7.308 4.566 1.00 96.00 88 ILE A C 1
ATOM 703 O O . ILE A 1 88 ? 2.339 -6.919 3.570 1.00 96.00 88 ILE A O 1
ATOM 707 N N . GLU A 1 89 ? 2.077 -8.435 5.186 1.00 95.25 89 GLU A N 1
ATOM 708 C CA . GLU A 1 89 ? 3.175 -9.277 4.702 1.00 95.25 89 GLU A CA 1
ATOM 709 C C . GLU A 1 89 ? 2.820 -9.979 3.381 1.00 95.25 89 GLU A C 1
ATOM 711 O O . GLU A 1 89 ? 3.694 -10.139 2.527 1.00 95.25 89 GLU A O 1
ATOM 716 N N . LEU A 1 90 ? 1.536 -10.270 3.138 1.00 96.25 90 LEU A N 1
ATOM 717 C CA . LEU A 1 90 ? 1.027 -10.674 1.825 1.00 96.25 90 LEU A CA 1
ATOM 718 C C . LEU A 1 90 ? 1.113 -9.529 0.792 1.00 96.25 90 LEU A C 1
ATOM 720 O O . LEU A 1 90 ? 1.543 -9.763 -0.337 1.00 96.25 90 LEU A O 1
ATOM 724 N N . TYR A 1 91 ? 0.807 -8.282 1.177 1.00 96.50 91 TYR A N 1
ATOM 725 C CA . TYR A 1 91 ? 0.978 -7.105 0.308 1.00 96.50 91 TYR A CA 1
ATOM 726 C C . TYR A 1 91 ? 2.444 -6.902 -0.097 1.00 96.50 91 TYR A C 1
ATOM 728 O O . TYR A 1 91 ? 2.740 -6.701 -1.275 1.00 96.50 91 TYR A O 1
ATOM 736 N N . LEU A 1 92 ? 3.383 -7.016 0.846 1.00 96.00 92 LEU A N 1
ATOM 737 C CA . LEU A 1 92 ? 4.824 -6.966 0.562 1.00 96.00 92 LEU A CA 1
ATOM 738 C C . LEU A 1 92 ? 5.304 -8.193 -0.242 1.00 96.00 92 LEU A C 1
ATOM 740 O O . LEU A 1 92 ? 6.292 -8.117 -0.968 1.00 96.00 92 LEU A O 1
ATOM 744 N N . ALA A 1 93 ? 4.593 -9.322 -0.176 1.00 96.12 93 ALA A N 1
ATOM 745 C CA . ALA A 1 93 ? 4.883 -10.513 -0.970 1.00 96.12 93 ALA A CA 1
ATOM 746 C C . ALA A 1 93 ? 4.360 -10.465 -2.420 1.00 96.12 93 ALA A C 1
ATOM 748 O O . ALA A 1 93 ? 4.788 -11.295 -3.223 1.00 96.12 93 ALA A O 1
ATOM 749 N N . ARG A 1 94 ? 3.485 -9.515 -2.785 1.00 95.88 94 ARG A N 1
ATOM 750 C CA . ARG A 1 94 ? 2.692 -9.552 -4.035 1.00 95.88 94 ARG A CA 1
ATOM 751 C C . ARG A 1 94 ? 3.480 -9.625 -5.351 1.00 95.88 94 ARG A C 1
ATOM 753 O O . ARG A 1 94 ? 2.940 -10.097 -6.340 1.00 95.88 94 ARG A O 1
ATOM 760 N N . PHE A 1 95 ? 4.745 -9.195 -5.376 1.00 96.38 95 PHE A N 1
ATOM 761 C CA . PHE A 1 95 ? 5.610 -9.285 -6.566 1.00 96.38 95 PHE A CA 1
ATOM 762 C C . PHE A 1 95 ? 6.648 -10.425 -6.510 1.00 96.38 95 PHE A C 1
ATOM 764 O O . PHE A 1 95 ? 7.489 -10.518 -7.403 1.00 96.38 95 PHE A O 1
ATOM 771 N N . LYS A 1 96 ? 6.629 -11.299 -5.489 1.00 95.00 96 LYS A N 1
ATOM 772 C CA . LYS A 1 96 ? 7.604 -12.404 -5.369 1.00 95.00 96 LYS A CA 1
ATOM 773 C C . LYS A 1 96 ? 7.563 -13.347 -6.574 1.00 95.00 96 LYS A C 1
ATOM 775 O O . LYS A 1 96 ? 8.618 -13.736 -7.062 1.00 95.00 96 LYS A O 1
ATOM 780 N N . GLU A 1 97 ? 6.370 -13.664 -7.075 1.00 95.62 97 GLU A N 1
ATOM 781 C CA . GLU A 1 97 ? 6.216 -14.522 -8.254 1.00 95.62 97 GLU A CA 1
ATOM 782 C C . GLU A 1 97 ? 6.790 -13.862 -9.517 1.00 95.62 97 GLU A C 1
ATOM 784 O O . GLU A 1 97 ? 7.592 -14.473 -10.216 1.00 95.62 97 GLU A O 1
ATOM 789 N N . GLU A 1 98 ? 6.466 -12.591 -9.777 1.00 94.81 98 GLU A N 1
ATOM 790 C CA . GLU A 1 98 ? 6.987 -11.854 -10.938 1.00 94.81 98 GLU A CA 1
ATOM 791 C C . GLU A 1 98 ? 8.524 -11.747 -10.909 1.00 94.81 98 GLU A C 1
ATOM 793 O O . GLU A 1 98 ? 9.183 -11.907 -11.938 1.00 94.81 98 GLU A O 1
ATOM 798 N N . LEU A 1 99 ? 9.115 -11.544 -9.725 1.00 95.06 99 LEU A N 1
ATOM 799 C CA . LEU A 1 99 ? 10.569 -11.538 -9.549 1.00 95.06 99 LEU A CA 1
ATOM 800 C C . LEU A 1 99 ? 11.198 -12.918 -9.801 1.00 95.06 99 LEU A C 1
ATOM 802 O O . LEU A 1 99 ? 12.233 -12.984 -10.464 1.00 95.06 99 LEU A O 1
ATOM 806 N N . GLU A 1 100 ? 10.582 -14.013 -9.345 1.00 94.50 100 GLU A N 1
ATOM 807 C CA . GLU A 1 100 ? 11.048 -15.374 -9.654 1.00 94.50 100 GLU A CA 1
ATOM 808 C C . GLU A 1 100 ? 10.891 -15.713 -11.149 1.00 94.50 100 GLU A C 1
ATOM 810 O O . GLU A 1 100 ? 11.800 -16.297 -11.740 1.00 94.50 100 GLU A O 1
ATOM 815 N N . GLN A 1 101 ? 9.813 -15.273 -11.810 1.00 93.06 101 GLN A N 1
ATOM 816 C CA . GLN A 1 101 ? 9.647 -15.419 -13.262 1.00 93.06 101 GLN A CA 1
ATOM 817 C C . GLN A 1 101 ? 10.735 -14.659 -14.048 1.00 93.06 101 GLN A C 1
ATOM 819 O O . GLN A 1 101 ? 11.277 -15.183 -15.026 1.00 93.06 101 GLN A O 1
ATOM 824 N N . ILE A 1 102 ? 11.093 -13.435 -13.632 1.00 91.94 102 ILE A N 1
ATOM 825 C CA . ILE A 1 102 ? 12.194 -12.660 -14.236 1.00 91.94 102 ILE A CA 1
ATOM 826 C C . ILE A 1 102 ? 13.541 -13.362 -13.997 1.00 91.94 102 ILE A C 1
ATOM 828 O O . ILE A 1 102 ? 14.312 -13.551 -14.940 1.00 91.94 102 ILE A O 1
ATOM 832 N N . ARG A 1 103 ? 13.795 -13.817 -12.764 1.00 90.94 103 ARG A N 1
ATOM 833 C CA . ARG A 1 103 ? 15.000 -14.565 -12.371 1.00 90.94 103 ARG A CA 1
ATOM 834 C C . ARG A 1 103 ? 15.180 -15.846 -13.192 1.00 90.94 103 ARG A C 1
ATOM 836 O O . ARG A 1 103 ? 16.286 -16.115 -13.658 1.00 90.94 103 ARG A O 1
ATOM 843 N N . LEU A 1 104 ? 14.105 -16.605 -13.415 1.00 90.75 104 LEU A N 1
ATOM 844 C CA . LEU A 1 104 ? 14.117 -17.813 -14.244 1.00 90.75 104 LEU A CA 1
ATOM 845 C C . LEU A 1 104 ? 14.412 -17.488 -15.718 1.00 90.75 104 LEU A C 1
ATOM 847 O O . LEU A 1 104 ? 15.242 -18.142 -16.344 1.00 90.75 104 LEU A O 1
ATOM 851 N N . LYS A 1 105 ? 13.808 -16.430 -16.275 1.00 88.69 105 LYS A N 1
ATOM 852 C CA . LYS A 1 105 ? 14.129 -15.968 -17.640 1.00 88.69 105 LYS A CA 1
ATOM 853 C C . LYS A 1 105 ? 15.605 -15.587 -17.799 1.00 88.69 105 LYS A C 1
ATOM 855 O O . LYS A 1 105 ? 16.178 -15.828 -18.859 1.00 88.69 105 LYS A O 1
ATOM 860 N N . HIS A 1 106 ? 16.230 -15.011 -16.768 1.00 86.75 106 HIS A N 1
ATOM 861 C CA . HIS A 1 106 ? 17.664 -14.696 -16.783 1.00 86.75 106 HIS A CA 1
ATOM 862 C C . HIS A 1 106 ? 18.547 -15.943 -16.685 1.00 86.75 106 HIS A C 1
ATOM 864 O O . HIS A 1 106 ? 19.582 -15.983 -17.341 1.00 86.75 106 HIS A O 1
ATOM 870 N N . SER A 1 107 ? 18.156 -16.966 -15.917 1.00 85.62 107 SER A N 1
ATOM 871 C CA . SER A 1 107 ? 18.954 -18.195 -15.777 1.00 85.62 107 SER A CA 1
ATOM 872 C C . SER A 1 107 ? 18.901 -19.112 -17.004 1.00 85.62 107 SER A C 1
ATOM 874 O O . SER A 1 107 ? 19.860 -19.835 -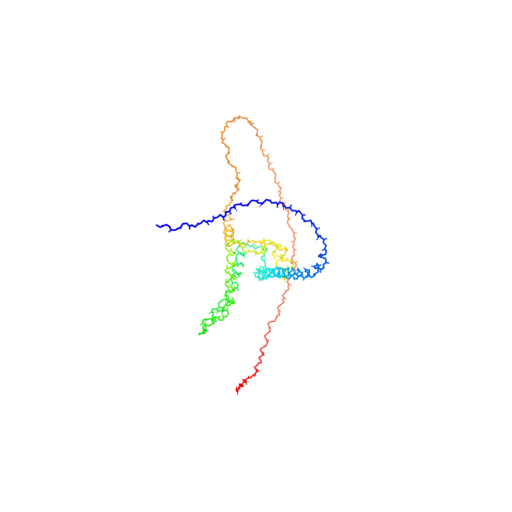17.263 1.00 85.62 107 SER A O 1
ATOM 876 N N . VAL A 1 108 ? 17.816 -19.068 -17.784 1.00 83.69 108 VAL A N 1
ATOM 877 C CA . VAL A 1 108 ? 17.618 -19.909 -18.982 1.00 83.69 108 VAL A CA 1
ATOM 878 C C . VAL A 1 108 ? 18.321 -19.349 -20.234 1.00 83.69 108 VAL A C 1
ATOM 880 O O . VAL A 1 108 ? 18.543 -20.075 -21.203 1.00 83.69 108 VAL A O 1
ATOM 883 N N . GLY A 1 109 ? 18.700 -18.065 -20.248 1.00 71.38 109 GLY A N 1
ATOM 884 C CA . GLY A 1 109 ? 19.233 -17.392 -21.437 1.00 71.38 109 GLY A CA 1
ATOM 885 C C . GLY A 1 109 ? 20.711 -17.001 -21.353 1.00 71.38 109 GLY A C 1
ATOM 886 O O . GLY A 1 109 ? 21.043 -15.996 -20.737 1.00 71.38 109 GLY A O 1
ATOM 887 N N . ASN A 1 110 ? 21.582 -17.653 -22.135 1.00 71.12 110 ASN A N 1
ATOM 888 C CA . ASN A 1 110 ? 23.003 -17.279 -22.334 1.00 71.12 110 ASN A CA 1
ATOM 889 C C . ASN A 1 110 ? 23.233 -15.911 -23.047 1.00 71.12 110 ASN A C 1
ATOM 891 O O . ASN A 1 110 ? 24.289 -15.661 -23.632 1.00 71.12 110 ASN A O 1
ATOM 895 N N . ARG A 1 111 ? 22.245 -15.006 -23.051 1.00 73.31 111 ARG A N 1
ATOM 896 C CA . ARG A 1 111 ? 22.289 -13.698 -23.724 1.00 73.31 111 ARG A CA 1
ATOM 897 C C . ARG A 1 111 ? 22.672 -12.609 -22.719 1.00 73.31 111 ARG A C 1
ATOM 899 O O . ARG A 1 111 ? 21.996 -12.425 -21.718 1.00 73.31 111 ARG A O 1
ATOM 906 N N . LYS A 1 112 ? 23.702 -11.813 -23.030 1.00 71.12 112 LYS A N 1
ATOM 907 C CA . LYS A 1 112 ? 24.280 -10.781 -22.135 1.00 71.12 112 LYS A CA 1
ATOM 908 C C . LYS A 1 112 ? 23.353 -9.604 -21.756 1.00 71.12 112 LYS A C 1
ATOM 910 O O . LYS A 1 112 ? 23.796 -8.706 -21.050 1.00 71.12 112 LYS A O 1
ATOM 915 N N . ASN A 1 113 ? 22.111 -9.556 -22.241 1.00 79.19 113 ASN A N 1
ATOM 916 C CA . ASN A 1 113 ? 21.191 -8.436 -22.023 1.00 79.19 113 ASN A CA 1
ATOM 917 C C . ASN A 1 113 ? 20.069 -8.830 -21.045 1.00 79.19 113 ASN A C 1
ATOM 919 O O . ASN A 1 113 ? 19.284 -9.729 -21.356 1.00 79.19 113 ASN A O 1
ATOM 923 N N . ARG A 1 114 ? 19.969 -8.144 -19.894 1.00 83.06 114 ARG A N 1
ATOM 924 C CA . ARG A 1 114 ? 18.913 -8.354 -18.883 1.00 83.06 114 ARG A CA 1
ATOM 925 C C . ARG A 1 114 ? 17.550 -7.905 -19.428 1.00 83.06 114 ARG A C 1
ATOM 927 O O . ARG A 1 114 ? 17.134 -6.759 -19.254 1.00 83.06 114 ARG A O 1
ATOM 934 N N . GLN A 1 115 ? 16.824 -8.823 -20.063 1.00 85.69 115 GLN A N 1
ATOM 935 C CA . GLN A 1 115 ? 15.415 -8.609 -20.403 1.00 85.69 115 GLN A CA 1
ATOM 936 C C . GLN A 1 115 ? 14.610 -8.265 -19.137 1.00 85.69 115 GLN A C 1
ATOM 938 O O . GLN A 1 115 ? 14.873 -8.805 -18.068 1.00 85.69 115 GLN A O 1
ATOM 943 N N . HIS A 1 116 ? 13.634 -7.364 -19.254 1.00 89.25 116 HIS A N 1
ATOM 944 C CA . HIS A 1 116 ? 12.809 -6.866 -18.140 1.00 89.25 116 HIS A CA 1
ATOM 945 C C . HIS A 1 116 ? 13.539 -6.085 -17.017 1.00 89.25 116 HIS A C 1
ATOM 947 O O . HIS A 1 116 ? 12.873 -5.728 -16.048 1.00 89.25 116 HIS A O 1
ATOM 953 N N . ALA A 1 117 ? 14.831 -5.736 -17.141 1.00 91.12 117 ALA A N 1
ATOM 954 C CA . ALA A 1 117 ? 15.581 -5.023 -16.087 1.00 91.12 117 ALA A CA 1
ATOM 955 C C . ALA A 1 117 ? 14.874 -3.767 -15.543 1.00 91.12 117 ALA A C 1
ATOM 957 O O . ALA A 1 117 ? 14.778 -3.581 -14.336 1.00 91.12 117 ALA A O 1
ATOM 958 N N . SER A 1 118 ? 14.301 -2.931 -16.415 1.00 93.75 118 SER A N 1
ATOM 959 C CA . SER A 1 118 ? 13.564 -1.730 -15.995 1.00 93.75 118 SER A CA 1
ATOM 960 C C . SER A 1 118 ? 12.327 -2.045 -15.145 1.00 93.75 118 SER A C 1
ATOM 962 O O . SER A 1 118 ? 12.035 -1.312 -14.204 1.00 93.75 118 SER A O 1
ATOM 964 N N . ARG A 1 119 ? 11.611 -3.141 -15.431 1.00 94.81 119 ARG A N 1
ATOM 965 C CA . ARG A 1 119 ? 10.461 -3.596 -14.632 1.00 94.81 119 ARG A CA 1
ATOM 966 C C . ARG A 1 119 ? 10.921 -4.178 -13.296 1.00 94.81 119 ARG A C 1
ATOM 968 O O . ARG A 1 119 ? 10.370 -3.820 -12.261 1.00 94.81 119 ARG A O 1
ATOM 975 N N . GLU A 1 120 ? 11.947 -5.020 -13.331 1.00 95.06 120 GLU A N 1
ATOM 976 C CA . GLU A 1 120 ? 12.595 -5.642 -12.172 1.00 95.06 120 GLU A CA 1
ATOM 977 C C . GLU A 1 120 ? 13.089 -4.592 -11.158 1.00 95.06 120 GLU A C 1
ATOM 979 O O . GLU A 1 120 ? 12.803 -4.683 -9.964 1.00 95.06 120 GLU A O 1
ATOM 984 N N . ASP A 1 121 ? 13.770 -3.553 -11.643 1.00 95.88 121 ASP A N 1
ATOM 985 C CA . ASP A 1 121 ? 14.353 -2.506 -10.806 1.00 95.88 121 ASP A CA 1
ATOM 986 C C . ASP A 1 121 ? 13.269 -1.535 -10.271 1.00 95.88 121 ASP A C 1
ATOM 988 O O . ASP A 1 121 ? 13.361 -1.092 -9.124 1.00 95.88 121 ASP A O 1
ATOM 992 N N . ILE A 1 122 ? 12.175 -1.296 -11.018 1.00 96.25 122 ILE A N 1
ATOM 993 C CA . ILE A 1 122 ? 10.971 -0.602 -10.507 1.00 96.25 122 ILE A CA 1
ATOM 994 C C . ILE A 1 122 ? 10.310 -1.402 -9.374 1.00 96.25 122 ILE A C 1
ATOM 996 O O . ILE A 1 122 ? 10.019 -0.827 -8.326 1.00 96.25 122 ILE A O 1
ATOM 1000 N N . ILE A 1 123 ? 10.102 -2.716 -9.544 1.00 96.62 123 ILE A N 1
ATOM 1001 C CA . ILE A 1 123 ? 9.523 -3.583 -8.499 1.00 96.62 123 ILE A CA 1
ATOM 1002 C C . ILE A 1 123 ? 10.374 -3.522 -7.229 1.00 96.62 123 ILE A C 1
ATOM 1004 O O . ILE A 1 123 ? 9.835 -3.314 -6.142 1.00 96.62 123 ILE A O 1
ATOM 1008 N N . ARG A 1 124 ? 11.700 -3.675 -7.359 1.00 96.38 124 ARG A N 1
ATOM 1009 C CA . ARG A 1 124 ? 12.633 -3.601 -6.224 1.00 96.38 124 ARG A CA 1
ATOM 1010 C C . ARG A 1 124 ? 12.531 -2.274 -5.486 1.00 96.38 124 ARG A C 1
ATOM 1012 O O . ARG A 1 124 ? 12.448 -2.284 -4.263 1.00 96.38 124 ARG A O 1
ATOM 1019 N N . LEU A 1 125 ? 12.513 -1.154 -6.208 1.00 97.31 125 LEU A N 1
ATOM 1020 C CA . LEU A 1 125 ? 12.417 0.175 -5.605 1.00 97.31 125 LEU A CA 1
ATOM 1021 C C . LEU A 1 125 ? 11.075 0.383 -4.882 1.00 97.31 125 LEU A C 1
ATOM 1023 O O . LEU A 1 125 ? 11.052 0.957 -3.795 1.00 97.31 125 LEU A O 1
ATOM 1027 N N . THR A 1 126 ? 9.968 -0.114 -5.445 1.00 96.38 126 THR A N 1
ATOM 1028 C CA . THR A 1 126 ? 8.654 -0.093 -4.785 1.00 96.38 126 THR A CA 1
ATOM 1029 C C . THR A 1 126 ? 8.642 -0.949 -3.518 1.00 96.38 126 THR A C 1
ATOM 1031 O O . THR A 1 126 ? 8.256 -0.442 -2.468 1.00 96.38 126 THR A O 1
ATOM 1034 N N . LEU A 1 127 ? 9.104 -2.203 -3.578 1.00 96.12 127 LEU A N 1
ATOM 1035 C CA . LEU A 1 127 ? 9.130 -3.099 -2.416 1.00 96.12 127 LEU A CA 1
ATOM 1036 C C . LEU A 1 127 ? 10.046 -2.589 -1.299 1.00 96.12 127 LEU A C 1
ATOM 1038 O O . LEU A 1 127 ? 9.632 -2.575 -0.144 1.00 96.12 127 LEU A O 1
ATOM 1042 N N . LEU A 1 128 ? 11.258 -2.136 -1.639 1.00 96.94 128 LEU A N 1
ATOM 1043 C CA . LEU A 1 128 ? 12.214 -1.584 -0.675 1.00 96.94 128 LEU A CA 1
ATOM 1044 C C . LEU A 1 128 ? 11.605 -0.397 0.072 1.00 96.94 128 LEU A C 1
ATOM 1046 O O . LEU A 1 128 ? 11.673 -0.342 1.297 1.00 96.94 128 LEU A O 1
ATOM 1050 N N . ARG A 1 129 ? 10.950 0.513 -0.658 1.00 96.25 129 ARG A N 1
ATOM 1051 C CA . ARG A 1 129 ? 10.261 1.659 -0.067 1.00 96.25 129 ARG A CA 1
ATOM 1052 C C . ARG A 1 129 ? 9.088 1.238 0.822 1.00 96.25 129 ARG A C 1
ATOM 1054 O O . ARG A 1 129 ? 8.917 1.796 1.899 1.00 96.25 129 ARG A O 1
ATOM 1061 N N . GLU A 1 130 ? 8.256 0.296 0.386 1.00 95.81 130 GLU A N 1
ATOM 1062 C CA . GLU A 1 130 ? 7.087 -0.141 1.161 1.00 95.81 130 GLU A CA 1
ATOM 1063 C C . GLU A 1 130 ? 7.478 -0.917 2.426 1.00 95.81 130 GLU A C 1
ATOM 1065 O O . GLU A 1 130 ? 6.829 -0.764 3.462 1.00 95.81 130 GLU A O 1
ATOM 1070 N N . GLU A 1 131 ? 8.558 -1.701 2.382 1.00 96.31 131 GLU A N 1
ATOM 1071 C CA . GLU A 1 131 ? 9.118 -2.352 3.566 1.00 96.31 131 GLU A CA 1
ATOM 1072 C C . GLU A 1 131 ? 9.825 -1.347 4.495 1.00 96.31 131 GLU A C 1
ATOM 1074 O O . GLU A 1 131 ? 9.668 -1.430 5.715 1.00 96.31 131 GLU A O 1
ATOM 1079 N N . GLU A 1 132 ? 10.536 -0.347 3.963 1.00 96.50 132 GLU A N 1
ATOM 1080 C CA . GLU A 1 132 ? 11.074 0.760 4.764 1.00 96.50 132 GLU A CA 1
ATOM 1081 C C . GLU A 1 132 ? 9.948 1.536 5.465 1.00 96.50 132 GLU A C 1
ATOM 1083 O O . GLU A 1 132 ? 9.996 1.709 6.687 1.00 96.50 132 GLU A O 1
ATOM 1088 N N . GLU A 1 133 ? 8.892 1.926 4.741 1.00 95.62 133 GLU A N 1
ATOM 1089 C CA . GLU A 1 133 ? 7.695 2.559 5.310 1.00 95.62 133 GLU A CA 1
ATOM 1090 C C . GLU A 1 133 ? 7.053 1.659 6.388 1.00 95.62 133 GLU A C 1
ATOM 1092 O O . GLU A 1 133 ? 6.702 2.153 7.460 1.00 95.62 133 GLU A O 1
ATOM 1097 N N . PHE A 1 134 ? 6.964 0.337 6.186 1.00 96.50 134 PHE A N 1
ATOM 1098 C CA . PHE A 1 134 ? 6.399 -0.592 7.180 1.00 96.50 134 PHE A CA 1
ATOM 1099 C C . PHE A 1 134 ? 7.250 -0.744 8.451 1.00 96.50 134 PHE A C 1
ATOM 1101 O O . PHE A 1 134 ? 6.710 -0.859 9.556 1.00 96.50 134 PHE A O 1
ATOM 1108 N N . ASN A 1 135 ? 8.576 -0.737 8.310 1.00 95.50 135 ASN A N 1
ATOM 1109 C CA . ASN A 1 135 ? 9.514 -0.872 9.424 1.00 95.50 135 ASN A CA 1
ATOM 1110 C C . ASN A 1 135 ? 9.689 0.437 10.223 1.00 95.50 135 ASN A C 1
ATOM 1112 O O . ASN A 1 135 ? 10.011 0.381 11.416 1.00 95.50 135 ASN A O 1
ATOM 1116 N N . THR A 1 136 ? 9.478 1.603 9.597 1.00 93.69 136 THR A N 1
ATOM 1117 C CA . THR A 1 136 ? 9.788 2.931 10.168 1.00 93.69 136 THR A CA 1
ATOM 1118 C C . THR A 1 136 ? 8.543 3.731 10.581 1.00 93.69 136 THR A C 1
ATOM 1120 O O . THR A 1 136 ? 8.181 3.740 11.756 1.00 93.69 136 THR A O 1
ATOM 1123 N N . CYS A 1 137 ? 7.865 4.407 9.653 1.00 92.56 137 CYS A N 1
ATOM 1124 C CA . CYS A 1 137 ? 6.751 5.322 9.935 1.00 92.56 137 CYS A CA 1
ATOM 1125 C C . CYS A 1 137 ? 5.371 4.636 9.986 1.00 92.56 137 CYS A C 1
ATOM 1127 O O . CYS A 1 137 ? 4.411 5.206 10.507 1.00 92.56 137 CYS A O 1
ATOM 1129 N N . GLY A 1 138 ? 5.281 3.405 9.484 1.00 94.44 138 GLY A N 1
ATOM 1130 C CA . GLY A 1 138 ? 4.071 2.604 9.369 1.00 94.44 138 GLY A CA 1
ATOM 1131 C C . GLY A 1 138 ? 3.312 2.842 8.060 1.00 94.44 138 GLY A C 1
ATOM 1132 O O . GLY A 1 138 ? 3.005 3.981 7.686 1.00 94.44 138 GLY A O 1
ATOM 1133 N N . LEU A 1 139 ? 2.948 1.740 7.394 1.00 95.25 139 LEU A N 1
ATOM 1134 C CA . LEU A 1 139 ? 2.165 1.759 6.159 1.00 95.25 139 LEU A CA 1
ATOM 1135 C C . LEU A 1 139 ? 0.758 2.300 6.423 1.00 95.25 139 LEU A C 1
ATOM 1137 O O . LEU A 1 139 ? 0.067 1.863 7.341 1.00 95.25 139 LEU A O 1
ATOM 1141 N N . GLU A 1 140 ? 0.337 3.240 5.580 1.00 95.00 140 GLU A N 1
ATOM 1142 C CA . GLU A 1 140 ? -0.975 3.888 5.639 1.00 95.00 140 GLU A CA 1
ATOM 1143 C C . GLU A 1 140 ? -2.030 3.073 4.873 1.00 95.00 140 GLU A C 1
ATOM 1145 O O . GLU A 1 140 ? -1.866 2.812 3.675 1.00 95.00 140 GLU A O 1
ATOM 1150 N N . ILE A 1 141 ? -3.062 2.621 5.591 1.00 94.69 141 ILE A N 1
ATOM 1151 C CA . ILE A 1 141 ? -4.117 1.677 5.166 1.00 94.69 141 ILE A CA 1
ATOM 1152 C C . ILE A 1 141 ? -5.437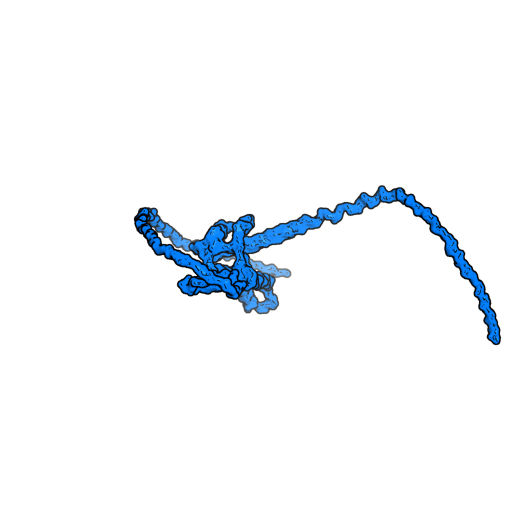 2.102 5.864 1.00 94.69 141 ILE A C 1
ATOM 1154 O O . ILE A 1 141 ? -5.363 2.715 6.935 1.00 94.69 141 ILE A O 1
ATOM 1158 N N . PRO A 1 142 ? -6.646 1.832 5.324 1.00 94.56 142 PRO A N 1
ATOM 1159 C CA . PRO A 1 142 ? -7.901 2.075 6.044 1.00 94.56 142 PRO A CA 1
ATOM 1160 C C . PRO A 1 142 ? -7.975 1.301 7.372 1.00 94.56 142 PRO A C 1
ATOM 1162 O O . PRO A 1 142 ? -7.444 0.195 7.483 1.00 94.56 142 PRO A O 1
ATOM 1165 N N . ASP A 1 143 ? -8.642 1.854 8.391 1.00 94.12 143 ASP A N 1
ATOM 1166 C CA . ASP A 1 143 ? -8.689 1.238 9.725 1.00 94.12 143 ASP A CA 1
ATOM 1167 C C . ASP A 1 143 ? -9.647 0.033 9.816 1.00 94.12 143 ASP A C 1
ATOM 1169 O O . ASP A 1 143 ? -10.738 0.107 10.387 1.00 94.12 143 ASP A O 1
ATOM 1173 N N . VAL A 1 144 ? -9.190 -1.115 9.314 1.00 92.88 144 VAL A N 1
ATOM 1174 C CA . VAL A 1 144 ? -9.867 -2.424 9.394 1.00 92.88 144 VAL A CA 1
ATOM 1175 C C . VAL A 1 144 ? -10.110 -2.933 10.828 1.00 92.88 144 VAL A C 1
ATOM 1177 O O . VAL A 1 144 ? -10.824 -3.920 11.012 1.00 92.88 144 VAL A O 1
ATOM 1180 N N . THR A 1 145 ? -9.583 -2.267 11.870 1.00 91.75 145 THR A N 1
ATOM 1181 C CA . THR A 1 145 ? -9.944 -2.584 13.270 1.00 91.75 145 THR A CA 1
ATOM 1182 C C . THR A 1 145 ? -11.333 -2.065 13.665 1.00 91.75 145 THR A C 1
ATOM 1184 O O . THR A 1 145 ? -11.852 -2.455 14.714 1.00 91.75 145 THR A O 1
ATOM 1187 N N . VAL A 1 146 ? -11.953 -1.215 12.834 1.00 93.00 146 VAL A N 1
ATOM 1188 C CA . VAL A 1 146 ? -13.310 -0.684 13.025 1.00 93.00 146 VAL A CA 1
ATOM 1189 C C . VAL A 1 146 ? -14.276 -1.386 12.056 1.00 93.00 146 VAL A C 1
ATOM 1191 O O . VAL A 1 146 ? -14.129 -1.211 10.845 1.00 93.00 146 VAL A O 1
ATOM 1194 N N . PRO A 1 147 ? -15.309 -2.114 12.533 1.00 92.19 147 PRO A N 1
ATOM 1195 C CA . PRO A 1 147 ? -16.180 -2.925 11.670 1.00 92.19 147 PRO A CA 1
ATOM 1196 C C . PRO A 1 147 ? -16.866 -2.104 10.569 1.00 92.19 147 PRO A C 1
ATOM 1198 O O . PRO A 1 147 ? -16.858 -2.502 9.411 1.00 92.19 147 PRO A O 1
ATOM 1201 N N . LYS A 1 148 ? -17.344 -0.892 10.887 1.00 93.06 148 LYS A N 1
ATOM 1202 C CA . LYS A 1 148 ? -17.948 0.026 9.904 1.00 93.06 148 LYS A CA 1
ATOM 1203 C C . LYS A 1 148 ? -16.984 0.453 8.783 1.00 93.06 148 LYS A C 1
ATOM 1205 O O . LYS A 1 148 ? -17.423 0.733 7.675 1.00 93.06 148 LYS A O 1
ATOM 1210 N N . GLN A 1 149 ? -15.679 0.541 9.052 1.00 93.50 149 GLN A N 1
ATOM 1211 C CA . GLN A 1 149 ? -14.679 0.859 8.022 1.00 93.50 149 GLN A CA 1
ATOM 1212 C C . GLN A 1 149 ? -14.318 -0.377 7.190 1.00 93.50 149 GLN A C 1
ATOM 1214 O O . GLN A 1 149 ? -14.105 -0.252 5.988 1.00 93.50 149 GLN A O 1
ATOM 1219 N N . LEU A 1 150 ? -14.303 -1.562 7.810 1.00 93.38 150 LEU A N 1
ATOM 1220 C CA . LEU A 1 150 ? -14.117 -2.844 7.129 1.00 93.38 150 LEU A CA 1
ATOM 1221 C C . LEU A 1 150 ? -15.277 -3.154 6.164 1.00 93.38 150 LEU A C 1
ATOM 1223 O O . LEU A 1 150 ? -15.036 -3.539 5.025 1.00 93.38 150 LEU A O 1
ATOM 1227 N N . GLU A 1 151 ? -16.519 -2.928 6.592 1.00 93.19 151 GLU A N 1
ATOM 1228 C CA . GLU A 1 151 ? -17.728 -3.028 5.762 1.00 93.19 151 GLU A CA 1
ATOM 1229 C C . GLU A 1 151 ? -17.694 -2.022 4.601 1.00 93.19 151 GLU A C 1
ATOM 1231 O O . GLU A 1 151 ? -17.800 -2.412 3.440 1.00 93.19 151 GLU A O 1
ATOM 1236 N N . MET A 1 152 ? -17.418 -0.740 4.887 1.00 93.50 152 MET A N 1
ATOM 1237 C CA . MET A 1 152 ? -17.204 0.271 3.843 1.00 93.50 152 MET A CA 1
ATOM 1238 C C . MET A 1 152 ? -16.129 -0.142 2.830 1.00 93.50 152 MET A C 1
ATOM 1240 O O . MET A 1 152 ? -16.291 0.149 1.651 1.00 93.50 152 MET A O 1
ATOM 1244 N N . LEU A 1 153 ? -15.043 -0.796 3.262 1.00 94.25 153 LEU A N 1
ATOM 1245 C CA . LEU A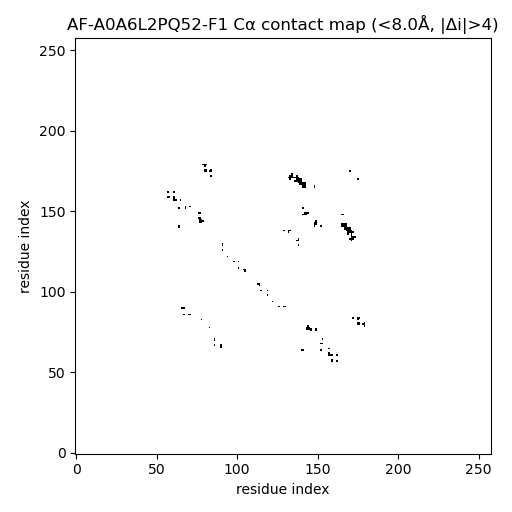 1 153 ? -13.966 -1.241 2.374 1.00 94.25 153 LEU A CA 1
ATOM 1246 C C . LEU A 1 153 ? -14.391 -2.443 1.519 1.00 94.25 153 LEU A C 1
ATOM 1248 O O . LEU A 1 153 ? -14.158 -2.422 0.313 1.00 94.25 153 LEU A O 1
ATOM 1252 N N . ARG A 1 154 ? -15.054 -3.450 2.110 1.00 93.88 154 ARG A N 1
ATOM 1253 C CA . ARG A 1 154 ? -15.603 -4.620 1.394 1.00 93.88 154 ARG A CA 1
ATOM 1254 C C . ARG A 1 154 ? -16.570 -4.210 0.284 1.00 93.88 154 ARG A C 1
ATOM 1256 O O . ARG A 1 154 ? -16.477 -4.721 -0.826 1.00 93.88 154 ARG A O 1
ATOM 1263 N N . ASN A 1 155 ? -17.458 -3.260 0.566 1.00 93.75 155 ASN A N 1
ATOM 1264 C CA . ASN A 1 155 ? -18.477 -2.792 -0.375 1.00 93.75 155 ASN A CA 1
ATOM 1265 C C . ASN A 1 155 ? -17.985 -1.686 -1.332 1.00 93.75 155 ASN A C 1
ATOM 1267 O O . ASN A 1 155 ? -18.763 -1.209 -2.161 1.00 93.75 155 ASN A O 1
ATOM 1271 N N . TRP A 1 156 ? -16.723 -1.251 -1.243 1.00 94.69 156 TRP A N 1
ATOM 1272 C CA . TRP A 1 156 ? -16.196 -0.177 -2.086 1.00 94.69 156 TRP A CA 1
ATOM 1273 C C . TRP A 1 156 ? -15.786 -0.680 -3.474 1.00 94.69 156 TRP A C 1
ATOM 1275 O O . TRP A 1 156 ? -15.039 -1.644 -3.635 1.00 94.69 156 TRP A O 1
ATOM 1285 N N . ASN A 1 157 ? -16.265 0.024 -4.497 1.00 92.88 157 ASN A N 1
ATOM 1286 C CA . ASN A 1 157 ? -16.135 -0.308 -5.917 1.00 92.88 157 ASN A CA 1
ATOM 1287 C C . ASN A 1 157 ? -14.871 0.259 -6.595 1.00 92.88 157 ASN A C 1
ATOM 1289 O O . ASN A 1 157 ? -14.688 0.041 -7.789 1.00 92.88 157 ASN A O 1
ATOM 1293 N N . GLY A 1 158 ? -14.030 1.006 -5.874 1.00 92.56 158 GLY A N 1
ATOM 1294 C CA . GLY A 1 158 ? -12.888 1.731 -6.445 1.00 92.56 158 GLY A CA 1
ATOM 1295 C C . GLY A 1 158 ? -13.137 3.218 -6.729 1.00 92.56 158 GLY A C 1
ATOM 1296 O O . GLY A 1 158 ? -12.227 3.902 -7.193 1.00 92.56 158 GLY A O 1
ATOM 1297 N N . GLU A 1 159 ? -14.328 3.768 -6.446 1.00 93.94 159 GLU A N 1
ATOM 1298 C CA . GLU A 1 159 ? -14.603 5.186 -6.710 1.00 93.94 159 GLU A CA 1
ATOM 1299 C C . GLU A 1 159 ? -13.699 6.108 -5.870 1.00 93.94 159 GLU A C 1
ATOM 1301 O O . GLU A 1 159 ? -13.877 6.272 -4.659 1.00 93.94 159 GLU A O 1
ATOM 1306 N N . LEU A 1 160 ? -12.762 6.775 -6.552 1.00 92.94 160 LEU A N 1
ATOM 1307 C CA . LEU A 1 160 ? -11.734 7.640 -5.963 1.00 92.94 160 LEU A CA 1
ATOM 1308 C C . LEU A 1 160 ? -12.304 8.809 -5.142 1.00 92.94 160 LEU A C 1
ATOM 1310 O O . LEU A 1 160 ? -11.664 9.274 -4.200 1.00 92.94 160 LEU A O 1
ATOM 1314 N N . ARG A 1 161 ? -13.523 9.271 -5.457 1.00 91.69 161 ARG A N 1
ATOM 1315 C CA . ARG A 1 161 ? -14.218 10.332 -4.704 1.00 91.69 161 ARG A CA 1
ATOM 1316 C C . ARG A 1 161 ? -14.545 9.920 -3.268 1.00 91.69 161 ARG A C 1
ATOM 1318 O O . ARG A 1 161 ? -14.645 10.781 -2.399 1.00 91.69 161 ARG A O 1
ATOM 1325 N N . LEU A 1 162 ? -14.685 8.619 -3.013 1.00 92.50 162 LEU A N 1
ATOM 1326 C CA . LEU A 1 162 ? -14.994 8.071 -1.695 1.00 92.50 162 LEU A CA 1
ATOM 1327 C C . LEU A 1 162 ? -13.734 7.826 -0.846 1.00 92.50 162 LEU A C 1
ATOM 1329 O O . LEU A 1 162 ? -13.865 7.589 0.352 1.00 92.50 162 LEU A O 1
ATOM 1333 N N . LEU A 1 163 ? -12.520 7.954 -1.409 1.00 91.50 163 LEU A N 1
ATOM 1334 C CA . LEU A 1 163 ? -11.259 7.773 -0.669 1.00 91.50 163 LEU A CA 1
ATOM 1335 C C . LEU A 1 163 ? -11.152 8.690 0.559 1.00 91.50 163 LEU A C 1
ATOM 1337 O O . LEU A 1 163 ? -10.651 8.268 1.597 1.00 91.50 163 LEU A O 1
ATOM 1341 N N . GLN A 1 164 ? -11.679 9.915 0.469 1.00 91.69 164 GLN A N 1
ATOM 1342 C CA . GLN A 1 164 ? -11.698 10.882 1.576 1.00 91.69 164 GLN A CA 1
ATOM 1343 C C . GLN A 1 164 ? -12.597 10.469 2.760 1.00 91.69 164 GLN A C 1
ATOM 1345 O O . GLN A 1 164 ? -12.484 11.044 3.839 1.00 91.69 164 GLN A O 1
ATOM 1350 N N . ASN A 1 165 ? -13.490 9.490 2.570 1.00 92.12 165 ASN A N 1
ATOM 1351 C CA . ASN A 1 165 ? -14.411 9.013 3.606 1.00 92.12 165 ASN A CA 1
ATOM 1352 C C . ASN A 1 165 ? -13.785 7.913 4.487 1.00 92.12 165 ASN A C 1
ATOM 1354 O O . ASN A 1 165 ? -14.343 7.574 5.535 1.00 92.12 165 ASN A O 1
ATOM 1358 N N . PHE A 1 166 ? -12.651 7.338 4.071 1.00 95.00 166 PHE A N 1
ATOM 1359 C CA . PHE A 1 166 ? -11.939 6.318 4.836 1.00 95.00 166 PHE A CA 1
ATOM 1360 C C . PHE A 1 166 ? -11.050 6.946 5.911 1.00 95.00 166 PHE A C 1
ATOM 1362 O O . PHE A 1 166 ? -10.257 7.851 5.655 1.00 95.00 166 PHE A O 1
ATOM 1369 N N . LYS A 1 167 ? -11.135 6.412 7.130 1.00 94.56 167 LYS A N 1
ATOM 1370 C CA . LYS A 1 167 ? -10.210 6.722 8.219 1.00 94.56 167 LYS A CA 1
ATOM 1371 C C . LYS A 1 167 ? -8.929 5.928 8.006 1.00 94.56 167 LYS A C 1
ATOM 1373 O O . LYS A 1 167 ? -8.926 4.706 8.149 1.00 94.56 167 LYS A O 1
ATOM 1378 N N . LEU A 1 168 ? -7.858 6.628 7.651 1.00 95.06 168 LEU A N 1
ATOM 1379 C CA . LEU A 1 168 ? -6.551 6.027 7.403 1.00 95.06 168 LEU A CA 1
ATOM 1380 C C . LEU A 1 168 ? -5.744 5.926 8.697 1.00 95.06 168 LEU A C 1
ATOM 1382 O O . LEU A 1 168 ? -5.817 6.795 9.566 1.00 95.06 168 LEU A O 1
ATOM 1386 N N . LYS A 1 169 ? -4.970 4.850 8.817 1.00 95.00 169 LYS A N 1
ATOM 1387 C CA . LYS A 1 169 ? -4.172 4.515 9.995 1.00 95.00 169 LYS A CA 1
ATOM 1388 C C . LYS A 1 169 ? -2.821 3.972 9.560 1.00 95.00 169 LYS A C 1
ATOM 1390 O O . LYS A 1 169 ? -2.718 3.293 8.539 1.00 95.00 169 LYS A O 1
ATOM 1395 N N . ARG A 1 170 ? -1.782 4.295 10.329 1.00 95.81 170 ARG A N 1
ATOM 1396 C CA . ARG A 1 170 ? -0.427 3.781 10.110 1.00 95.81 170 ARG A CA 1
ATOM 1397 C C . ARG A 1 170 ? -0.215 2.527 10.937 1.00 95.81 170 ARG A C 1
ATOM 1399 O O . ARG A 1 170 ? -0.449 2.538 12.143 1.00 95.81 170 ARG A O 1
ATOM 1406 N N . PHE A 1 171 ? 0.264 1.475 10.289 1.00 95.25 171 PHE A N 1
ATOM 1407 C CA . PHE A 1 171 ? 0.624 0.220 10.934 1.00 95.25 171 PHE A CA 1
ATOM 1408 C C . PHE A 1 171 ? 2.121 -0.041 10.732 1.00 95.25 171 PHE A C 1
ATOM 1410 O O . PHE A 1 171 ? 2.579 -0.171 9.600 1.00 95.25 171 PHE A O 1
ATOM 1417 N N . ASN A 1 172 ? 2.887 -0.085 11.826 1.00 95.44 172 ASN A N 1
ATOM 1418 C CA . ASN A 1 172 ? 4.314 -0.431 11.830 1.00 95.44 172 ASN A CA 1
ATOM 1419 C C . ASN A 1 172 ? 4.490 -1.883 12.307 1.00 95.44 172 ASN A C 1
ATOM 1421 O O . ASN A 1 172 ? 3.835 -2.287 13.275 1.00 95.44 172 ASN A O 1
ATOM 1425 N N . ARG A 1 173 ? 5.404 -2.638 11.680 1.00 94.94 173 ARG A N 1
ATOM 1426 C CA . ARG A 1 173 ? 5.741 -4.031 12.031 1.00 94.94 173 ARG A CA 1
ATOM 1427 C C . ARG A 1 173 ? 5.939 -4.248 13.540 1.00 94.94 173 ARG A C 1
ATOM 1429 O O . ARG A 1 173 ? 5.297 -5.122 14.115 1.00 94.94 173 ARG A O 1
ATOM 1436 N N . LYS A 1 174 ? 6.749 -3.412 14.200 1.00 94.06 174 LYS A N 1
ATOM 1437 C CA . LYS A 1 174 ? 7.041 -3.484 15.647 1.00 94.06 174 LYS A CA 1
ATOM 1438 C C . LYS A 1 174 ? 5.794 -3.263 16.507 1.00 94.06 174 LYS A C 1
ATOM 1440 O O . LYS A 1 174 ? 5.611 -3.939 17.515 1.00 94.06 174 LYS A O 1
ATOM 1445 N N . SER A 1 175 ? 4.927 -2.332 16.104 1.00 93.38 175 SER A N 1
ATOM 1446 C CA . SER A 1 175 ? 3.681 -2.033 16.821 1.00 93.38 175 SER A CA 1
ATOM 1447 C C . SER A 1 175 ? 2.686 -3.192 16.718 1.00 93.38 175 SER A C 1
ATOM 1449 O O . SER A 1 175 ? 2.132 -3.606 17.733 1.00 93.38 175 SER A O 1
ATOM 1451 N N . LEU A 1 176 ? 2.518 -3.775 15.525 1.00 92.56 176 LEU A N 1
ATOM 1452 C CA . LEU A 1 176 ? 1.676 -4.959 15.331 1.00 92.56 176 LEU A CA 1
ATOM 1453 C C . LEU A 1 176 ? 2.198 -6.170 16.113 1.00 92.56 176 LEU A C 1
ATOM 1455 O O . LEU A 1 176 ? 1.414 -6.834 16.784 1.00 92.56 176 LEU A O 1
ATOM 1459 N N . GLN A 1 177 ? 3.511 -6.420 16.083 1.00 92.75 177 GLN A N 1
ATOM 1460 C CA . GLN A 1 177 ? 4.147 -7.514 16.826 1.00 92.75 177 GLN A CA 1
ATOM 1461 C C . GLN A 1 177 ? 3.966 -7.368 18.346 1.00 92.75 177 GLN A C 1
ATOM 1463 O O . GLN A 1 177 ? 3.622 -8.343 19.010 1.00 92.75 177 GLN A O 1
ATOM 1468 N N . HIS A 1 178 ? 4.120 -6.158 18.894 1.00 92.25 178 HIS A N 1
ATOM 1469 C CA . HIS A 1 178 ? 3.873 -5.888 20.316 1.00 92.25 178 HIS A CA 1
ATOM 1470 C C . HIS A 1 178 ? 2.392 -6.055 20.697 1.00 92.25 178 HIS A C 1
ATOM 1472 O O . HIS A 1 178 ? 2.067 -6.615 21.739 1.00 92.25 178 HIS A O 1
ATOM 1478 N N . LEU A 1 179 ? 1.463 -5.599 19.850 1.00 89.50 179 LEU A N 1
ATOM 1479 C CA . LEU A 1 179 ? 0.028 -5.792 20.085 1.00 89.50 179 LEU A CA 1
ATOM 1480 C C . LEU A 1 179 ? -0.374 -7.277 20.005 1.00 89.50 179 LEU A C 1
ATOM 1482 O O . LEU A 1 179 ? -1.226 -7.718 20.775 1.00 89.50 179 LEU A O 1
ATOM 1486 N N . ALA A 1 180 ? 0.258 -8.052 19.120 1.00 89.12 180 ALA A N 1
ATOM 1487 C CA . ALA A 1 180 ? 0.067 -9.495 19.006 1.00 89.12 180 ALA A CA 1
ATOM 1488 C C . ALA A 1 180 ? 0.566 -10.259 20.247 1.00 89.12 180 ALA A C 1
ATOM 1490 O O . ALA A 1 18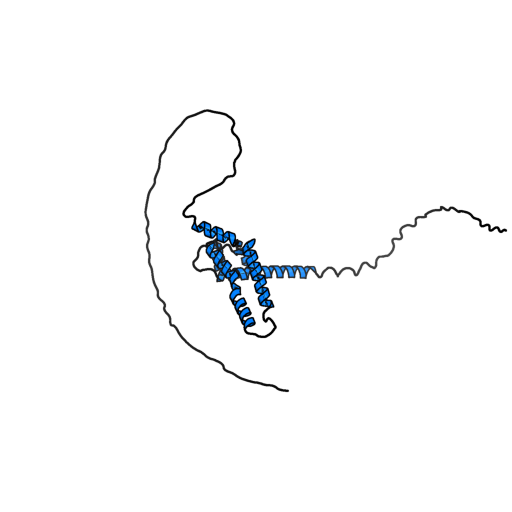0 ? -0.158 -11.103 20.775 1.00 89.12 180 ALA A O 1
ATOM 1491 N N . SER A 1 181 ? 1.762 -9.944 20.760 1.00 87.62 181 SER A N 1
ATOM 1492 C CA . SER A 1 181 ? 2.295 -10.592 21.968 1.00 87.62 181 SER A CA 1
ATOM 1493 C C . SER A 1 181 ? 1.521 -10.199 23.231 1.00 87.62 181 SER A C 1
ATOM 1495 O O . SER A 1 181 ? 1.127 -11.074 24.003 1.00 87.62 181 SER A O 1
ATOM 1497 N N . CYS A 1 182 ? 1.192 -8.917 23.420 1.00 76.50 182 CYS A N 1
ATOM 1498 C CA . CYS A 1 182 ? 0.375 -8.484 24.558 1.00 76.50 182 CYS A CA 1
ATOM 1499 C C . CYS A 1 182 ? -1.028 -9.114 24.562 1.00 76.50 182 CYS A C 1
ATOM 1501 O O . CYS A 1 182 ? -1.561 -9.382 25.638 1.00 76.50 182 CYS A O 1
ATOM 1503 N N . SER A 1 183 ? -1.615 -9.403 23.395 1.00 66.94 183 SER A N 1
ATOM 1504 C CA . SER A 1 183 ? -2.921 -10.074 23.306 1.00 66.94 183 SER A CA 1
ATOM 1505 C C . SER A 1 183 ? -2.891 -11.559 23.695 1.00 66.94 183 SER A C 1
ATOM 1507 O O . SER A 1 183 ? -3.959 -12.141 23.873 1.00 66.94 183 SER A O 1
ATOM 1509 N N . LYS A 1 184 ? -1.707 -12.174 23.815 1.00 64.19 184 LYS A N 1
ATOM 1510 C CA . LYS A 1 184 ? -1.534 -13.579 24.226 1.00 64.19 184 LYS A CA 1
ATOM 1511 C C . LYS A 1 184 ? -1.296 -13.735 25.726 1.00 64.19 184 LYS A C 1
ATOM 1513 O O . LYS A 1 184 ? -1.738 -14.718 26.304 1.00 64.19 184 LYS A O 1
ATOM 1518 N N . ASN A 1 185 ? -0.661 -12.748 26.356 1.00 59.12 185 ASN A N 1
ATOM 1519 C CA . ASN A 1 185 ? -0.326 -12.809 27.782 1.00 59.12 185 ASN A CA 1
ATOM 1520 C C . ASN A 1 185 ? -1.481 -12.329 28.687 1.00 59.12 185 ASN A C 1
ATOM 1522 O O . ASN A 1 185 ? -1.570 -12.734 29.841 1.00 59.12 185 ASN A O 1
ATOM 1526 N N . ASN A 1 186 ? -2.403 -11.504 28.175 1.00 52.03 186 ASN A N 1
ATOM 1527 C CA . ASN A 1 186 ? -3.518 -10.933 28.947 1.00 52.03 186 ASN A CA 1
ATOM 1528 C C . ASN A 1 186 ? -4.705 -11.900 29.176 1.00 52.03 186 ASN A C 1
ATOM 1530 O O . ASN A 1 186 ? -5.865 -11.529 29.006 1.00 52.03 186 ASN A O 1
ATOM 1534 N N . GLN A 1 187 ? -4.416 -13.128 29.612 1.00 53.25 187 GLN A N 1
ATOM 1535 C CA . GLN A 1 187 ? -5.283 -13.813 30.583 1.00 53.25 187 GLN A CA 1
ATOM 1536 C C . GLN A 1 187 ? -4.743 -13.665 32.021 1.00 53.25 187 GLN A C 1
ATOM 1538 O O . GLN A 1 187 ? -5.513 -13.800 32.966 1.00 53.25 187 GLN A O 1
ATOM 1543 N N . GLU A 1 188 ? -3.472 -13.272 32.195 1.00 45.12 188 GLU A N 1
ATOM 1544 C CA . GLU A 1 188 ? -2.838 -13.039 33.499 1.00 45.12 188 GLU A CA 1
ATOM 1545 C C . GLU A 1 188 ? -1.988 -11.748 33.491 1.00 45.12 188 GLU A C 1
ATOM 1547 O O . GLU A 1 188 ? -0.805 -11.800 33.168 1.00 45.12 188 GLU A O 1
ATOM 1552 N N . ALA A 1 189 ? -2.587 -10.588 33.823 1.00 42.72 189 ALA A N 1
ATOM 1553 C CA . ALA A 1 189 ? -1.946 -9.425 34.487 1.00 42.72 189 ALA A CA 1
ATOM 1554 C C . ALA A 1 189 ? -2.807 -8.141 34.410 1.00 42.72 189 ALA A C 1
ATOM 1556 O O . ALA A 1 189 ? -2.719 -7.362 33.463 1.00 42.72 189 ALA A O 1
ATOM 1557 N N . SER A 1 190 ? -3.573 -7.838 35.460 1.00 58.00 190 SER A N 1
ATOM 1558 C CA . SER A 1 190 ? -4.187 -6.515 35.640 1.00 58.00 190 SER A CA 1
ATOM 1559 C C . SER A 1 190 ? -3.239 -5.553 36.379 1.00 58.00 190 SER A C 1
ATOM 1561 O O . SER A 1 190 ? -3.250 -5.532 37.605 1.00 58.00 190 SER A O 1
ATOM 1563 N N . CYS A 1 191 ? -2.448 -4.755 35.652 1.00 30.22 191 CYS A N 1
ATOM 1564 C CA . CYS A 1 191 ? -1.640 -3.619 36.149 1.00 30.22 191 CYS A CA 1
ATOM 1565 C C . CYS A 1 191 ? -1.216 -2.733 34.952 1.00 30.22 191 CYS A C 1
ATOM 1567 O O . CYS A 1 191 ? -1.004 -3.256 33.864 1.00 30.22 191 CYS A O 1
ATOM 1569 N N . SER A 1 192 ? -1.037 -1.412 35.044 1.00 39.97 192 SER A N 1
ATOM 1570 C CA . SER A 1 192 ? -1.378 -0.460 36.112 1.00 39.97 192 SER A CA 1
ATOM 1571 C C . SER A 1 192 ? -1.644 0.925 35.513 1.00 39.97 192 SER A C 1
ATOM 1573 O O . SER A 1 192 ? -1.149 1.251 34.434 1.00 39.97 192 SER A O 1
ATOM 1575 N N . LYS A 1 193 ? -2.405 1.764 36.228 1.00 43.03 193 LYS A N 1
ATOM 1576 C CA . LYS A 1 193 ? -2.447 3.209 35.966 1.00 43.03 193 LYS A CA 1
ATOM 1577 C C . LYS A 1 193 ? -1.284 3.855 36.714 1.00 43.03 193 LYS A C 1
ATOM 1579 O O . LYS A 1 193 ? -1.292 3.829 37.941 1.00 43.03 193 LYS A O 1
ATOM 1584 N N . ASN A 1 194 ? -0.357 4.487 36.004 1.00 36.00 194 ASN A N 1
ATOM 1585 C CA . ASN A 1 194 ? 0.617 5.376 36.632 1.00 36.00 194 ASN A CA 1
ATOM 1586 C C . ASN A 1 194 ? 0.177 6.821 36.384 1.00 36.00 194 ASN A C 1
ATOM 1588 O O . ASN A 1 194 ? 0.428 7.376 35.314 1.00 36.00 194 ASN A O 1
ATOM 1592 N N . ASN A 1 195 ? -0.486 7.416 37.378 1.00 36.44 195 ASN A N 1
ATOM 1593 C CA . ASN A 1 195 ? -0.514 8.872 37.498 1.00 36.44 195 ASN A CA 1
ATOM 1594 C C . ASN A 1 195 ? 0.922 9.357 37.762 1.00 36.44 195 ASN A C 1
ATOM 1596 O O . ASN A 1 195 ? 1.703 8.650 38.399 1.00 36.44 195 ASN A O 1
ATOM 1600 N N . GLN A 1 196 ? 1.262 10.557 37.296 1.00 42.59 196 GLN A N 1
ATOM 1601 C CA . GLN A 1 196 ? 2.470 11.255 37.735 1.00 42.59 196 GLN A CA 1
ATOM 1602 C C . GLN A 1 196 ? 2.094 12.198 38.875 1.00 42.59 196 GLN A C 1
ATOM 1604 O O . GLN A 1 196 ? 1.456 13.213 38.623 1.00 42.59 196 GLN A O 1
ATOM 1609 N N . GLU A 1 197 ? 2.489 11.861 40.099 1.00 38.59 197 GLU A N 1
ATOM 1610 C CA . GLU A 1 197 ? 2.482 12.765 41.254 1.00 38.59 197 GLU A CA 1
ATOM 1611 C C . GLU A 1 197 ? 3.458 12.207 42.303 1.00 38.59 197 GLU A C 1
ATOM 1613 O O . GLU A 1 197 ? 3.241 11.128 42.848 1.00 38.59 197 GLU A O 1
ATOM 1618 N N . GLU A 1 198 ? 4.562 12.916 42.543 1.00 38.25 198 GLU A N 1
ATOM 1619 C CA . GLU A 1 198 ? 5.521 12.656 43.624 1.00 38.25 198 GLU A CA 1
ATOM 1620 C C . GLU A 1 198 ? 6.197 13.987 44.014 1.00 38.25 198 GLU A C 1
ATOM 1622 O O . GLU A 1 198 ? 6.276 14.901 43.190 1.00 38.25 198 GLU A O 1
ATOM 1627 N N . LEU A 1 199 ? 6.716 14.058 45.246 1.00 36.03 199 LEU A N 1
ATOM 1628 C CA . LEU A 1 199 ? 7.466 15.166 45.864 1.00 36.03 199 LEU A CA 1
ATOM 1629 C C . LEU A 1 199 ? 6.640 16.330 46.444 1.00 36.03 199 LEU A C 1
ATOM 1631 O O . LEU A 1 199 ? 6.705 17.469 45.984 1.00 36.03 199 LEU A O 1
ATOM 1635 N N . VAL A 1 200 ? 6.010 16.057 47.589 1.00 35.62 200 VAL A N 1
ATOM 1636 C CA . VAL A 1 200 ? 6.010 16.986 48.733 1.00 35.62 200 VAL A CA 1
ATOM 1637 C C . VAL A 1 200 ? 6.563 16.209 49.931 1.00 35.62 200 VAL A C 1
ATOM 1639 O O . VAL A 1 200 ? 6.159 15.069 50.146 1.00 35.62 200 VAL A O 1
ATOM 1642 N N . THR A 1 201 ? 7.530 16.778 50.652 1.00 38.34 201 THR A N 1
ATOM 1643 C CA . THR A 1 201 ? 8.172 16.157 51.826 1.00 38.34 201 THR A CA 1
ATOM 1644 C C . THR A 1 201 ? 7.413 16.450 53.118 1.00 38.34 201 THR A C 1
ATOM 1646 O O . THR A 1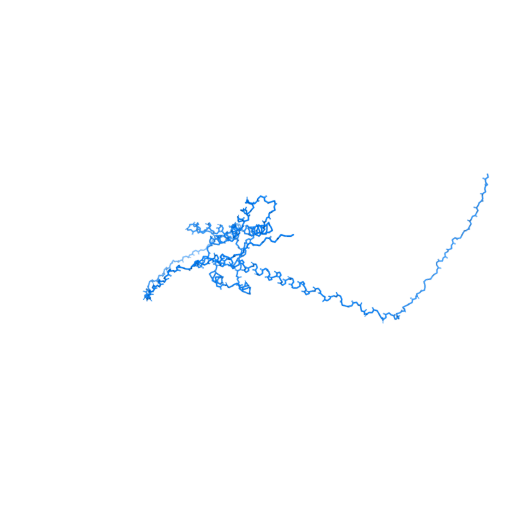 201 ? 6.667 17.424 53.190 1.00 38.34 201 THR A O 1
ATOM 1649 N N . ASP A 1 202 ? 7.634 15.614 54.129 1.00 39.66 202 ASP A N 1
ATOM 1650 C CA . ASP A 1 202 ? 6.985 15.676 55.439 1.00 39.66 202 ASP A CA 1
ATOM 1651 C C . ASP A 1 202 ? 7.266 16.980 56.210 1.00 39.66 202 ASP A C 1
ATOM 1653 O O . ASP A 1 202 ? 8.405 17.440 56.256 1.00 39.66 202 ASP A O 1
ATOM 1657 N N . ASP A 1 203 ? 6.233 17.509 56.872 1.00 46.66 203 ASP A N 1
ATOM 1658 C CA . ASP A 1 203 ? 6.311 18.336 58.086 1.00 46.66 203 ASP A CA 1
ATOM 1659 C C . ASP A 1 203 ? 4.951 18.264 58.831 1.00 46.66 203 ASP A C 1
ATOM 1661 O O . ASP A 1 203 ? 3.923 17.910 58.246 1.00 46.66 203 ASP A O 1
ATOM 1665 N N . ASP A 1 204 ? 4.958 18.533 60.140 1.00 41.28 204 ASP A N 1
ATOM 1666 C CA . ASP A 1 204 ? 3.902 18.193 61.115 1.00 41.28 204 ASP A CA 1
ATOM 1667 C C . ASP A 1 204 ? 2.461 18.689 60.827 1.00 41.28 204 ASP A C 1
ATOM 1669 O O . ASP A 1 204 ? 2.247 19.824 60.403 1.00 41.28 204 ASP A O 1
ATOM 1673 N N . ILE A 1 205 ? 1.451 17.910 61.267 1.00 46.19 205 ILE A N 1
ATOM 1674 C CA . ILE A 1 205 ? 0.543 18.257 62.399 1.00 46.19 205 ILE A CA 1
ATOM 1675 C C . ILE A 1 205 ? -0.497 17.141 62.655 1.00 46.19 205 ILE A C 1
ATOM 1677 O O . ILE A 1 205 ? -0.898 16.403 61.759 1.00 46.19 205 ILE A O 1
ATOM 1681 N N . ALA A 1 206 ? -0.930 16.998 63.914 1.00 39.50 206 ALA A N 1
ATOM 1682 C CA . ALA A 1 206 ? -1.768 15.895 64.390 1.00 39.50 206 ALA A CA 1
ATOM 1683 C C . ALA A 1 206 ? -3.263 16.235 64.608 1.00 39.50 206 ALA A C 1
ATOM 1685 O O . ALA A 1 206 ? -3.641 17.392 64.774 1.00 39.50 206 ALA A O 1
ATOM 1686 N N . ALA A 1 207 ? -4.033 15.152 64.811 1.00 35.88 207 ALA A N 1
ATOM 1687 C CA . ALA A 1 207 ? -5.251 15.019 65.632 1.00 35.88 207 ALA A CA 1
ATOM 1688 C C . ALA A 1 207 ? -6.653 15.073 64.973 1.00 35.88 207 ALA A C 1
ATOM 1690 O O . ALA A 1 207 ? -6.936 15.872 64.092 1.00 35.88 207 ALA A O 1
ATOM 1691 N N . MET A 1 208 ? -7.550 14.273 65.584 1.00 42.25 208 MET A N 1
ATOM 1692 C CA . MET A 1 208 ? -9.029 14.287 65.518 1.00 42.25 208 MET A CA 1
ATOM 1693 C C . MET A 1 208 ? -9.720 13.763 64.233 1.00 42.25 208 MET A C 1
ATOM 1695 O O . MET A 1 208 ? -9.258 14.012 63.132 1.00 42.25 208 MET A O 1
ATOM 1699 N N . ASN A 1 209 ? -10.885 13.089 64.292 1.00 41.03 209 ASN A N 1
ATOM 1700 C CA . ASN A 1 209 ? -11.446 12.199 65.334 1.00 41.03 209 ASN A CA 1
ATOM 1701 C C . ASN A 1 209 ? -12.679 11.417 64.806 1.00 41.03 209 ASN A C 1
ATOM 1703 O O . ASN A 1 209 ? -13.595 12.050 64.298 1.00 41.03 209 ASN A O 1
ATOM 1707 N N . ALA A 1 210 ? -12.759 10.111 65.113 1.00 33.66 210 ALA A N 1
ATOM 1708 C CA . ALA A 1 210 ? -13.987 9.299 65.288 1.00 33.66 210 ALA A CA 1
ATOM 1709 C C . ALA A 1 210 ? -15.039 9.166 64.141 1.00 33.66 210 ALA A C 1
ATOM 1711 O O . ALA A 1 210 ? -14.986 9.843 63.125 1.00 33.66 210 ALA A O 1
ATOM 1712 N N . VAL A 1 211 ? -16.031 8.282 64.382 1.00 38.97 211 VAL A N 1
ATOM 1713 C CA . VAL A 1 211 ? -17.270 8.016 63.599 1.00 38.97 211 VAL A CA 1
ATOM 1714 C C . VAL A 1 211 ? -17.019 7.356 62.224 1.00 38.97 211 VAL A C 1
ATOM 1716 O O . VAL A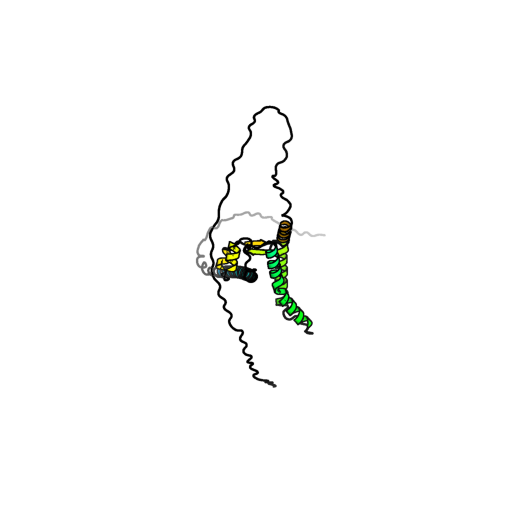 1 211 ? -16.566 8.009 61.296 1.00 38.97 211 VAL A O 1
ATOM 1719 N N . SER A 1 212 ? -17.176 6.042 62.003 1.00 34.53 212 SER A N 1
ATOM 1720 C CA . SER A 1 212 ? -18.257 5.069 62.312 1.00 34.53 212 SER A CA 1
ATOM 1721 C C . SER A 1 212 ? -19.539 5.221 61.478 1.00 34.53 212 SER A C 1
ATOM 1723 O O . SER A 1 212 ? -20.256 6.196 61.653 1.00 34.53 212 SER A O 1
ATOM 1725 N N . VAL A 1 213 ? -19.864 4.202 60.666 1.00 39.53 213 VAL A N 1
ATOM 1726 C CA . VAL A 1 213 ? -21.176 3.511 60.518 1.00 39.53 213 VAL A CA 1
ATOM 1727 C C . VAL A 1 213 ? -21.032 2.416 59.438 1.00 39.53 213 VAL A C 1
ATOM 1729 O O . VAL A 1 213 ? -20.241 2.561 58.508 1.00 39.53 213 VAL A O 1
ATOM 1732 N N . GLU A 1 214 ? -21.759 1.302 59.574 1.00 35.84 214 GLU A N 1
ATOM 1733 C CA . GLU A 1 214 ? -21.577 0.072 58.786 1.00 35.84 214 GLU A CA 1
ATOM 1734 C C . GLU A 1 214 ? -22.793 -0.255 57.886 1.00 35.84 214 GLU A C 1
ATOM 1736 O O . GLU A 1 214 ? -23.900 -0.384 58.402 1.00 35.84 214 GLU A O 1
ATOM 1741 N N . THR A 1 215 ? -22.567 -0.592 56.600 1.00 36.94 215 THR A N 1
ATOM 1742 C CA . THR A 1 215 ? -23.435 -1.486 55.763 1.00 36.94 215 THR A CA 1
ATOM 1743 C C . THR A 1 215 ? -24.945 -1.108 55.606 1.00 36.94 215 THR A C 1
ATOM 1745 O O . THR A 1 215 ? -25.333 -0.017 56.014 1.00 36.94 215 THR A O 1
ATOM 1748 N N . PRO A 1 216 ? -25.843 -1.926 54.984 1.00 54.31 216 PRO A N 1
ATOM 1749 C CA . PRO A 1 216 ? -25.658 -3.098 54.103 1.00 54.31 216 PRO A CA 1
ATOM 1750 C C . PRO A 1 216 ? -26.354 -3.044 52.715 1.00 54.31 216 PRO A C 1
ATOM 1752 O O . PRO A 1 216 ? -27.312 -2.319 52.483 1.00 54.31 216 PRO A O 1
ATOM 1755 N N . VAL A 1 217 ? -25.869 -3.928 51.830 1.00 38.78 217 VAL A N 1
ATOM 1756 C CA . VAL A 1 217 ? -26.584 -4.819 50.877 1.00 38.78 217 VAL A CA 1
ATOM 1757 C C . VAL A 1 217 ? -28.012 -4.471 50.405 1.00 38.78 217 VAL A C 1
ATOM 1759 O O . VAL A 1 217 ? -28.958 -4.460 51.187 1.00 38.78 217 VAL A O 1
ATOM 1762 N N . ALA A 1 218 ? -28.197 -4.494 49.078 1.00 41.34 218 ALA A N 1
ATOM 1763 C CA . ALA A 1 218 ? -29.428 -4.970 48.435 1.00 41.34 218 ALA A CA 1
ATOM 1764 C C . ALA A 1 218 ? -29.096 -5.812 47.181 1.00 41.34 218 ALA A C 1
ATOM 1766 O O . ALA A 1 218 ? -28.245 -5.423 46.383 1.00 41.34 218 ALA A O 1
ATOM 1767 N N . GLN A 1 219 ? -29.766 -6.957 47.007 1.00 37.44 219 GLN A N 1
ATOM 1768 C CA . GLN A 1 219 ? -29.731 -7.798 45.798 1.00 37.44 219 GLN A CA 1
ATOM 1769 C C . GLN A 1 219 ? -31.103 -7.764 45.108 1.00 37.44 219 GLN A C 1
ATOM 1771 O O . GLN A 1 219 ? -32.118 -7.673 45.796 1.00 37.44 219 GLN A O 1
ATOM 1776 N N . ILE A 1 220 ? -31.143 -7.909 43.778 1.00 43.97 220 ILE A N 1
ATOM 1777 C CA . ILE A 1 220 ? -32.351 -8.261 43.006 1.00 43.97 220 ILE A CA 1
ATOM 1778 C C . ILE A 1 220 ? -31.956 -9.312 41.948 1.00 43.97 220 ILE A C 1
ATOM 1780 O O . ILE A 1 220 ? -30.816 -9.322 41.483 1.00 43.97 220 ILE A O 1
ATOM 1784 N N . THR A 1 221 ? -32.875 -10.226 41.636 1.00 39.62 221 THR A N 1
ATOM 1785 C CA . THR A 1 221 ? -32.642 -11.527 40.980 1.00 39.62 221 THR A CA 1
ATOM 1786 C C . THR A 1 221 ? -33.222 -11.645 39.556 1.00 39.62 221 THR A C 1
ATOM 1788 O O . THR A 1 221 ? -33.922 -10.758 39.079 1.00 39.62 221 THR A O 1
ATOM 1791 N N . GLU A 1 222 ? -32.901 -12.780 38.918 1.00 41.06 222 GLU A N 1
ATOM 1792 C CA . GLU A 1 222 ? -33.634 -13.601 37.915 1.00 41.06 222 GLU A CA 1
ATOM 1793 C C . GLU A 1 222 ? -35.137 -13.261 37.698 1.00 41.06 222 GLU A C 1
ATOM 1795 O O . GLU A 1 222 ? -35.808 -12.845 38.638 1.00 41.06 222 GLU A O 1
ATOM 1800 N N . SER A 1 223 ? -35.806 -13.475 36.550 1.00 42.22 223 SER A N 1
ATOM 1801 C CA . SER A 1 223 ? -35.623 -14.327 35.334 1.00 42.22 223 SER A CA 1
ATOM 1802 C C . SER A 1 223 ? -36.359 -13.654 34.121 1.00 42.22 223 SER A C 1
ATOM 1804 O O . SER A 1 223 ? -36.631 -12.460 34.219 1.00 42.22 223 SER A O 1
ATOM 1806 N N . ASP A 1 224 ? -36.709 -14.206 32.940 1.00 42.31 224 ASP A N 1
ATOM 1807 C CA . ASP A 1 224 ? -36.694 -15.550 32.305 1.00 42.31 224 ASP A CA 1
ATOM 1808 C C . ASP A 1 224 ? -36.737 -15.409 30.741 1.00 42.31 224 ASP A C 1
ATOM 1810 O O . ASP A 1 224 ? -37.116 -14.331 30.268 1.00 42.31 224 ASP A O 1
ATOM 1814 N N . PRO A 1 225 ? -36.383 -16.416 29.899 1.00 59.16 225 PRO A N 1
ATOM 1815 C CA . PRO A 1 225 ? -36.343 -16.282 28.430 1.00 59.16 225 PRO A CA 1
ATOM 1816 C C . PRO A 1 225 ? -37.424 -17.071 27.651 1.00 59.16 225 PRO A C 1
ATOM 1818 O O . PRO A 1 225 ? -37.803 -18.173 28.039 1.00 59.16 225 PRO A O 1
ATOM 1821 N N . GLN A 1 226 ? -37.813 -16.595 26.452 1.00 38.94 226 GLN A N 1
ATOM 1822 C CA . GLN A 1 226 ? -38.388 -17.442 25.379 1.00 38.94 226 GLN A CA 1
ATOM 1823 C C . GLN A 1 226 ? -38.567 -16.720 24.025 1.00 38.94 226 GLN A C 1
ATOM 1825 O O . GLN A 1 226 ? -39.180 -15.658 23.982 1.00 38.94 226 GLN A O 1
ATOM 1830 N N . ASN A 1 227 ? -38.111 -17.331 22.917 1.00 40.88 227 ASN A N 1
ATOM 1831 C CA . ASN A 1 227 ? -38.951 -17.774 21.777 1.00 40.88 227 ASN A CA 1
ATOM 1832 C C . ASN A 1 227 ? -38.112 -18.603 20.765 1.00 40.88 227 ASN A C 1
ATOM 1834 O O . ASN A 1 227 ? -36.885 -18.505 20.761 1.00 40.88 227 ASN A O 1
ATOM 1838 N N . VAL A 1 228 ? -38.748 -19.429 19.918 1.00 39.56 228 VAL A N 1
ATOM 1839 C CA . VAL A 1 228 ? -38.094 -20.411 19.023 1.00 39.56 228 VAL A CA 1
ATOM 1840 C C . VAL A 1 228 ? -38.773 -20.502 17.642 1.00 39.56 228 VAL A C 1
ATOM 1842 O O . VAL A 1 228 ? -39.987 -20.638 17.548 1.00 39.56 228 VAL A O 1
ATOM 1845 N N . GLY A 1 229 ? -37.963 -20.538 16.576 1.00 37.47 229 GLY A N 1
ATOM 1846 C CA . GLY A 1 229 ? -38.314 -20.898 15.187 1.00 37.47 229 GLY A CA 1
ATOM 1847 C C . GLY A 1 229 ? -37.021 -20.924 14.347 1.00 37.47 229 GLY A C 1
ATOM 1848 O O . GLY A 1 229 ? -36.184 -20.055 14.562 1.00 37.47 229 GLY A O 1
ATOM 1849 N N . LYS A 1 230 ? -36.670 -21.885 13.472 1.00 37.09 230 LYS A N 1
ATOM 1850 C CA . LYS A 1 230 ? -37.434 -22.799 12.589 1.00 37.09 230 LYS A CA 1
ATOM 1851 C C . LYS A 1 230 ? -38.394 -22.042 11.650 1.00 37.09 230 LYS A C 1
ATOM 1853 O O . LYS A 1 230 ? -39.246 -21.322 12.150 1.00 37.09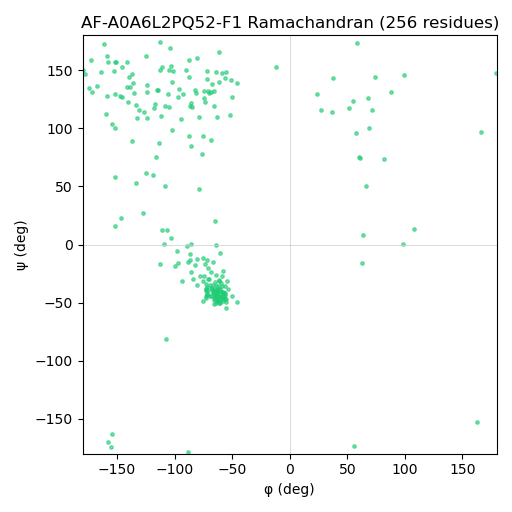 230 LYS A O 1
ATOM 1858 N N . ALA A 1 231 ? -38.334 -22.184 10.321 1.00 35.72 231 ALA A N 1
ATOM 1859 C CA . ALA A 1 231 ? -37.452 -23.003 9.463 1.00 35.72 231 ALA A CA 1
ATOM 1860 C C . ALA A 1 231 ? -37.414 -22.406 8.013 1.00 35.72 231 ALA A C 1
ATOM 1862 O O . ALA A 1 231 ? -37.894 -21.289 7.842 1.00 35.72 231 ALA A O 1
ATOM 1863 N N . ASP A 1 232 ? -36.868 -23.008 6.943 1.00 39.69 232 ASP A N 1
ATOM 1864 C CA . ASP A 1 232 ? -36.346 -24.375 6.732 1.00 39.69 232 ASP A CA 1
ATOM 1865 C C . ASP A 1 232 ? -35.291 -24.457 5.588 1.00 39.69 232 ASP A C 1
ATOM 1867 O O . ASP A 1 232 ? -34.869 -23.444 5.034 1.00 39.69 232 ASP A O 1
ATOM 1871 N N . ILE A 1 233 ? -34.863 -25.682 5.271 1.00 38.78 233 ILE A N 1
ATOM 1872 C CA . ILE A 1 233 ? -33.866 -26.129 4.279 1.00 38.78 233 ILE A CA 1
ATOM 1873 C C . ILE A 1 233 ? -34.342 -25.990 2.815 1.00 38.78 233 ILE A C 1
ATOM 1875 O O . ILE A 1 233 ? -35.506 -26.244 2.508 1.00 38.78 233 ILE A O 1
ATOM 1879 N N . SER A 1 234 ? -33.413 -25.759 1.875 1.00 43.81 234 SER A N 1
ATOM 1880 C CA . SER A 1 234 ? -33.541 -26.262 0.494 1.00 43.81 234 SER A CA 1
ATOM 1881 C C . SER A 1 234 ? -32.180 -26.609 -0.134 1.00 43.81 234 SER A C 1
ATOM 1883 O O . SER A 1 234 ? -31.247 -25.808 -0.135 1.00 43.81 234 SER A O 1
ATOM 1885 N N . GLU A 1 235 ? -32.058 -27.829 -0.663 1.00 37.91 235 GLU A N 1
ATOM 1886 C CA . GLU A 1 235 ? -30.890 -28.284 -1.431 1.00 37.91 235 GLU A CA 1
ATOM 1887 C C . GLU A 1 235 ? -31.074 -27.988 -2.930 1.00 37.91 235 GLU A C 1
ATOM 1889 O O . GLU A 1 235 ? -32.194 -27.989 -3.440 1.00 37.91 235 GLU A O 1
ATOM 1894 N N . GLY A 1 236 ? -29.973 -27.757 -3.655 1.00 37.88 236 GLY A N 1
ATOM 1895 C CA . GLY A 1 236 ? -30.010 -27.326 -5.060 1.00 37.88 236 GLY A CA 1
ATOM 1896 C C . GLY A 1 236 ? -28.793 -27.766 -5.873 1.00 37.88 236 GLY A C 1
ATOM 1897 O O . GLY A 1 236 ? -28.075 -26.932 -6.418 1.00 37.88 236 GLY A O 1
ATOM 1898 N N . ALA A 1 237 ? -28.528 -29.072 -5.940 1.00 37.97 237 ALA A N 1
ATOM 1899 C CA . ALA A 1 237 ? -27.419 -29.612 -6.727 1.00 37.97 237 ALA A CA 1
ATOM 1900 C C . ALA A 1 237 ? -27.711 -29.560 -8.241 1.00 37.97 237 ALA A C 1
ATOM 1902 O O . ALA A 1 237 ? -28.671 -30.175 -8.703 1.00 37.97 237 ALA A O 1
ATOM 1903 N N . VAL A 1 238 ? -26.856 -28.892 -9.030 1.00 42.09 238 VAL A N 1
ATOM 1904 C CA . VAL A 1 238 ? -26.949 -28.892 -10.503 1.00 42.09 238 VAL A CA 1
ATOM 1905 C C . VAL A 1 238 ? -25.595 -29.167 -11.163 1.00 42.09 238 VAL A C 1
ATOM 1907 O O . VAL A 1 238 ? -24.697 -28.335 -11.168 1.00 42.09 238 VAL A O 1
ATOM 1910 N N . SER A 1 239 ? -25.513 -30.368 -11.739 1.00 40.88 239 SER A N 1
ATOM 1911 C CA . SER A 1 239 ? -24.648 -30.850 -12.827 1.00 40.88 239 SER A CA 1
ATOM 1912 C C . SER A 1 239 ? -23.277 -30.201 -13.082 1.00 40.88 239 SER A C 1
ATOM 1914 O O . SER A 1 239 ? -23.146 -29.132 -13.674 1.00 40.88 239 SER A O 1
ATOM 1916 N N . LEU A 1 240 ? -22.248 -31.026 -12.881 1.00 38.97 240 LEU A N 1
ATOM 1917 C CA . LEU A 1 240 ? -21.028 -31.034 -13.691 1.00 38.97 240 LEU A CA 1
ATOM 1918 C C . LEU A 1 240 ? -21.372 -31.117 -15.200 1.00 38.97 240 LEU A C 1
ATOM 1920 O O . LEU A 1 240 ? -22.280 -31.862 -15.572 1.00 38.97 240 LEU A O 1
ATOM 1924 N N . ALA A 1 241 ? -20.645 -30.418 -16.080 1.00 47.34 241 ALA A N 1
ATOM 1925 C CA . ALA A 1 241 ? -20.810 -30.545 -17.536 1.00 47.34 241 ALA A CA 1
ATOM 1926 C C . ALA A 1 241 ? -19.510 -30.234 -18.306 1.00 47.34 241 ALA A C 1
ATOM 1928 O O . ALA A 1 241 ? -19.173 -29.078 -18.548 1.00 47.34 241 ALA A O 1
ATOM 1929 N N . SER A 1 242 ? -18.784 -31.272 -18.729 1.00 46.06 242 SER A N 1
ATOM 1930 C CA . SER A 1 242 ? -17.557 -31.131 -19.527 1.00 46.06 242 SER A CA 1
ATOM 1931 C C . SER A 1 242 ? -17.860 -31.014 -21.026 1.00 46.06 242 SER A C 1
ATOM 1933 O O . SER A 1 242 ? -18.432 -31.944 -21.596 1.00 46.06 242 SER A O 1
ATOM 1935 N N . ARG A 1 243 ? -17.431 -29.918 -21.671 1.00 43.69 243 ARG A N 1
ATOM 1936 C CA . ARG A 1 243 ? -17.266 -29.709 -23.135 1.00 43.69 243 ARG A CA 1
ATOM 1937 C C . ARG A 1 243 ? -16.685 -28.299 -23.362 1.00 43.69 243 ARG A C 1
ATOM 1939 O O . ARG A 1 243 ? -17.014 -27.403 -22.599 1.00 43.69 243 ARG A O 1
ATOM 1946 N N . LYS A 1 244 ? -15.850 -28.031 -24.369 1.00 48.34 244 LYS A N 1
ATOM 1947 C CA . LYS A 1 244 ? -15.209 -28.896 -25.380 1.00 48.34 244 LYS A CA 1
ATOM 1948 C C . LYS A 1 244 ? -13.891 -28.219 -25.805 1.00 48.34 244 LYS A C 1
ATOM 1950 O O . LYS A 1 244 ? -13.822 -26.996 -25.802 1.00 48.34 244 LYS A O 1
ATOM 1955 N N . LEU A 1 245 ? -12.874 -28.995 -26.184 1.00 45.66 245 LEU A N 1
ATOM 1956 C CA . LEU A 1 245 ? -11.716 -28.469 -26.914 1.00 45.66 245 LEU A CA 1
ATOM 1957 C C . LEU A 1 245 ? -12.117 -28.196 -28.368 1.00 45.66 245 LEU A C 1
ATOM 1959 O O . LEU A 1 245 ? -12.586 -29.113 -29.044 1.00 45.66 245 LEU A O 1
ATOM 1963 N N . GLU A 1 246 ? -11.879 -26.981 -28.849 1.00 53.59 246 GLU A N 1
ATOM 1964 C CA . GLU A 1 246 ? -11.779 -26.677 -30.277 1.00 53.59 246 GLU A CA 1
ATOM 1965 C C . GLU A 1 246 ? -10.504 -25.855 -30.473 1.00 53.59 246 GLU A C 1
ATOM 1967 O O . GLU A 1 246 ? -10.346 -24.789 -29.880 1.00 53.59 246 GLU A O 1
ATOM 1972 N N . GLY A 1 247 ? -9.556 -26.426 -31.213 1.00 44.06 247 GLY A N 1
ATOM 1973 C CA . GLY A 1 247 ? -8.339 -25.751 -31.645 1.00 44.06 247 GLY A CA 1
ATOM 1974 C C . GLY A 1 247 ? -8.485 -25.319 -33.099 1.00 44.06 247 GLY A C 1
ATOM 1975 O O . GLY A 1 247 ? -9.166 -25.988 -33.876 1.00 44.06 247 GLY A O 1
ATOM 1976 N N . THR A 1 248 ? -7.833 -24.218 -33.447 1.00 53.34 248 THR A N 1
ATOM 1977 C CA . THR A 1 248 ? -7.628 -23.770 -34.827 1.00 53.34 248 THR A CA 1
ATOM 1978 C C . THR A 1 248 ? -6.135 -23.849 -35.116 1.00 53.34 248 THR A C 1
ATOM 1980 O O . THR A 1 248 ? -5.393 -22.895 -34.870 1.00 53.34 248 THR A O 1
ATOM 1983 N N . ASP A 1 249 ? -5.692 -25.026 -35.556 1.00 49.28 249 ASP A N 1
ATOM 1984 C CA . ASP A 1 249 ? -4.409 -25.182 -36.236 1.00 49.28 249 ASP A CA 1
ATOM 1985 C C . ASP A 1 249 ? -4.579 -24.633 -37.661 1.00 49.28 249 ASP A C 1
ATOM 1987 O O . ASP A 1 249 ? -5.023 -25.355 -38.550 1.00 49.28 249 ASP A O 1
ATOM 1991 N N . ASP A 1 250 ? -4.252 -23.356 -37.864 1.00 55.22 250 ASP A N 1
ATOM 1992 C CA . ASP A 1 250 ? -4.246 -22.704 -39.177 1.00 55.22 250 ASP A CA 1
ATOM 1993 C C . ASP A 1 250 ? -2.879 -22.036 -39.416 1.00 55.22 250 ASP A C 1
ATOM 1995 O O . ASP A 1 250 ? -2.502 -21.108 -38.703 1.00 55.22 250 ASP A O 1
ATOM 1999 N N . ASP A 1 251 ? -2.151 -22.570 -40.402 1.00 51.28 251 ASP A N 1
ATOM 2000 C CA . ASP A 1 251 ? -1.368 -21.897 -41.454 1.00 51.28 251 ASP A CA 1
ATOM 2001 C C . ASP A 1 251 ? -0.558 -20.601 -41.182 1.00 51.28 251 ASP A C 1
ATOM 2003 O O . ASP A 1 251 ? -0.995 -19.647 -40.550 1.00 51.28 251 ASP A O 1
ATOM 2007 N N . CYS A 1 252 ? 0.620 -20.402 -41.787 1.00 53.81 252 CYS A N 1
ATOM 2008 C CA . CYS A 1 252 ? 1.539 -21.303 -42.500 1.00 53.81 252 CYS A CA 1
ATOM 2009 C C . CYS A 1 252 ? 2.922 -20.609 -42.568 1.00 53.81 252 CYS A C 1
ATOM 2011 O O . CYS A 1 252 ? 3.061 -19.439 -42.204 1.00 53.81 252 CYS A O 1
ATOM 2013 N N . MET A 1 253 ? 3.958 -21.305 -43.040 1.00 59.66 253 MET A N 1
ATOM 2014 C CA . MET A 1 253 ? 5.253 -20.686 -43.344 1.00 59.66 253 MET A CA 1
ATOM 2015 C C . MET A 1 253 ? 5.137 -19.777 -44.576 1.00 59.66 253 MET A C 1
ATOM 2017 O O . MET A 1 253 ? 4.729 -20.247 -45.636 1.00 59.66 253 MET A O 1
ATOM 2021 N N . ASP A 1 254 ? 5.623 -18.539 -44.479 1.00 56.59 254 ASP A N 1
ATOM 2022 C CA . ASP A 1 254 ? 6.150 -17.814 -45.639 1.00 56.59 254 ASP A CA 1
ATOM 2023 C C . ASP A 1 254 ? 7.594 -17.384 -45.348 1.00 56.59 254 ASP A C 1
ATOM 2025 O O . ASP A 1 254 ? 7.936 -16.994 -44.228 1.00 56.59 254 ASP A O 1
ATOM 2029 N N . VAL A 1 255 ? 8.462 -17.541 -46.345 1.00 64.38 255 VAL A N 1
ATOM 2030 C CA . VAL A 1 255 ? 9.925 -17.456 -46.226 1.00 64.38 255 VAL A CA 1
ATOM 2031 C C . VAL A 1 255 ? 10.475 -16.578 -47.353 1.00 64.38 255 VAL A C 1
ATOM 2033 O O . VAL A 1 255 ? 11.360 -16.973 -48.118 1.00 64.38 255 VAL A O 1
ATOM 2036 N N . GLY A 1 256 ? 9.913 -15.371 -47.461 1.00 55.06 256 GLY A N 1
ATOM 2037 C CA . GLY A 1 256 ? 10.308 -14.358 -48.438 1.00 55.06 256 GLY A CA 1
ATOM 2038 C C . GLY A 1 256 ? 11.814 -14.091 -48.405 1.00 55.06 256 GLY A C 1
ATOM 2039 O O . GLY A 1 256 ? 12.337 -13.556 -47.428 1.00 55.06 256 GLY A O 1
ATOM 2040 N N . SER A 1 257 ? 12.496 -14.490 -49.479 1.00 61.34 257 SER A N 1
ATOM 2041 C CA . SER A 1 257 ? 13.942 -14.350 -49.663 1.00 61.34 257 SER A CA 1
ATOM 2042 C C . SER A 1 257 ? 14.224 -13.578 -50.952 1.00 61.34 257 SER A C 1
ATOM 2044 O O . SER A 1 257 ? 14.053 -14.146 -52.027 1.00 61.34 257 SER A O 1
ATOM 2046 N N . GLU A 1 258 ? 14.688 -12.333 -50.826 1.00 58.50 258 GLU A N 1
ATOM 2047 C CA . GLU A 1 258 ? 15.397 -11.527 -51.842 1.00 58.50 258 GLU A CA 1
ATOM 2048 C C . GLU A 1 258 ? 16.367 -10.560 -51.134 1.00 58.50 258 GLU A C 1
ATOM 2050 O O . GLU A 1 258 ? 16.007 -10.068 -50.037 1.00 58.50 258 GLU A O 1
#

Mean predicted aligned error: 20.18 Å

Solvent-accessible surface area (backbone atoms only — not comparable to full-atom values): 17896 Å² total; per-residue (Å²): 132,88,81,92,83,88,84,86,79,78,89,82,92,73,91,80,81,89,80,93,82,80,89,80,92,74,87,90,86,85,79,92,66,90,85,77,88,86,86,84,77,62,77,61,62,58,55,49,52,52,50,49,55,51,51,52,52,48,47,58,54,37,55,54,50,48,55,52,42,77,64,52,72,77,93,67,66,57,54,50,48,56,59,52,48,53,52,50,55,48,59,72,45,69,55,54,64,62,52,49,54,51,52,51,57,57,74,76,43,99,57,97,66,73,76,64,48,72,60,54,52,51,51,51,54,51,49,53,49,53,50,48,34,21,67,66,80,20,42,78,42,66,39,42,68,39,44,73,50,36,51,53,45,66,74,52,88,70,62,66,85,55,58,81,75,54,59,70,39,64,50,27,56,68,60,32,52,51,51,40,53,54,69,69,51,69,86,70,73,96,79,80,89,80,81,90,83,85,89,81,82,93,77,91,87,86,83,87,81,84,83,90,87,81,89,82,90,87,87,87,79,88,87,87,90,89,89,89,78,88,86,86,90,84,89,84,91,78,77,90,80,94,80,80,94,82,84,84,92,71,88,77,92,82,80,92,80,131

Nearest PDB structures (foldseek):
  8flb-assembly1_NR  TM=9.454E-01  e=4.569E-10  Homo sapiens
  8idt-assembly1_R  TM=9.383E-01  e=7.810E-10  Homo sapiens
  6lss-assembly1_R  TM=9.194E-01  e=2.025E-09  Homo sapiens
  5x11-assembly4_H  TM=3.862E-01  e=4.685E+00  Bacillus spizizenii str. W23

Secondary structure (DSSP, 8-state):
-----------------------------S--SS--SSSSSSHHHHHHHHHHHHHHHHHHHHHHHHHHHHTPPSS-SS--HHHHHHHHHHHHHTTHHHHHHHHHHHHH---SS-TTHHHHHHHHHHHHHHHHHHHTT-EEEE-TTSHHHHHHHHT----GGGGGGS-EEEE-HHHHHHHHHHHHHTTS----------------------------------------------------------------------

Radius of gyration: 43.26 Å; Cα contacts (8 Å, |Δi|>4): 102; chains: 1; bounding box: 120×111×118 Å

Sequence (258 aa):
MAEKGTFAGKIVSHDEQQPCIGNSIAKVNKERAVKENTSSKEPVSTREKIKLVHHMKQNLTGEKFLWFRDHLVPDVLKYTPELILNIIELYLARFKEELEQIRLKHSVGNRKNRQHASREDIIRLTLLREEEEFNTCGLEIPDVTVPKQLEMLRNWNGELRLLQNFKLKRFNRKSLQHLASCSKNNQEASCSKNNQEELVTDDDIAAMNAVSVETPVAQITESDPQNVGKADISEGAVSLASRKLEGTDDDCMDVGSE

InterPro domains:
  IPR021346 Translation machinery-associated protein 16 [PF11176] (47-172)
  IPR021346 Translation machinery-associated protein 16 [PTHR13349] (46-204)
  IPR038356 Tma16 superfamily [G3DSA:1.20.1440.17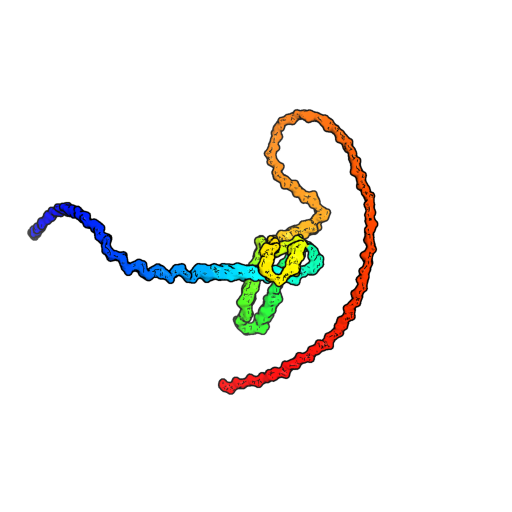0] (59-182)

Foldseek 3Di:
DDDDDDDDDDDDDDDDDDDDDDDDPDDPPDPPPPPPDPPPPPPVVVVVVVVVVVVVVLLVLLVVLLLLLVPDDPPDQFDALVNVLVSLVVVLCVCVVVLVVQVVVVVVDPDPDRPCPVVNVVNVVVSVVSLVQQAPVADKYFRRRHSVLSVVSNPDPSPSVCVVVTDIDGHHPVVSVVSVVVVVCPVDDDDDDDDDDDDDDDDDDDDDDDDDDDDDDDDDDDDDDDDDDDDDDDDDDDDDDDDDDDDDPDDDDDDDDD

pLDDT: mean 70.41, std 24.37, range [30.22, 97.31]

Organism: Coptotermes formosanus (NCBI:txid36987)